Protein AF-0000000065863110 (afdb_homodimer)

Nearest PDB structures (foldseek):
  2y0o-assembly1_A-2  TM=1.002E+00  e=1.366E-31  Bacillus subtilis subsp. subtilis str. 168
  7nzq-assembly1_AAA  TM=9.891E-01  e=4.984E-24  Thermofilum sp. ex4484_79
  4bxf-assembly1_B  TM=6.355E-01  e=6.783E-05  Homo sapiens
  4bxf-assembly1_A  TM=5.860E-01  e=6.418E-05  Homo sapiens
  2xdv-assembly1_A  TM=5.150E-01  e=4.868E-05  Homo sapiens

pLDDT: mean 97.85, std 2.9, range [65.25, 98.94]

Sequence (334 aa):
MGITKEEVNSYYQKAGIVLTDEEVDQIQLMDYGLGKERKVGLQLFVYVNTDRYCSKELVLFPGQTCPEHRHPPVDGQEGKQETFRCRYGKVYLYVEGEKTPLPKVLPPQEDREHYTVWHEIELEPGGQYTIPPNTKHWFQAGEEGAVVTEMSSTSTDKHDIFTDPRIMGITKEEVNSYYQKAGIVLTDEEVDQIQLMDYGLGKERKVGLQLFVYVNTDRYCSKELVLFPGQTCPEHRHPPVDGQEGKQETFRCRYGKVYLYVEGEKTPLPKVLPPQEDREHYTVWHEIELEPGGQYTIPPNTKHWFQAGEEGAVVTEMSSTSTDKHDIFTDPRI

InterPro domains:
  IPR010864 D-lyxose isomerase [PF07385] (29-160)
  IPR011051 RmlC-like cupin domain superfamily [SSF51182] (49-160)
  IPR014710 RmlC-like jelly roll fold [G3DSA:2.60.120.10] (1-167)

Radius of gyration: 20.84 Å; Cα contacts (8 Å, |Δi|>4): 870; chains: 2; bounding box: 41×63×51 Å

Foldseek 3Di:
DDDALVNVVVVCVVLVHDDDPVQSVVKDWFQPPPPCRLQETKIKGWPDFDQWKTKMKIWHAANYKHAKWAFDDDPNRRGKKKKKAWRAAKKKKFWADDADPDAPDAHDPVCRVLDDTHHIDIHDHGDMDIDDHGIIMMMTGHRHITMMMMIMTGDDPVRIGGSPPVD/DDDALVNVVVVCVVLVHDDDPVQSVVKDWFQPPPPCRLQETKIKGWPDFDQWKTKMKIWHAANYKHAKWAFDDDPNRRGKKKKKAWRAAKKKKFWADDADPDAPDAHDPVCRVLDDTHHIDIHDHGDMDIDDHGIIMMMTGHRHITMMMMIMTGDDPVRIGGSPPVD

Secondary structure (DSSP, 8-state):
----HHHHHHHHHHTT----HHHHTT-EEE-TTSS-TTTB-EEEEEEEE-SS-EEEEEEE-TT-EEEEEE---BTTB----EEEEEEEEEEEEEESSSPPSS-S----GGGGGG----EEEEE-TT-EEEEPTT--EEEEEEEEEEEEEEEES---GGG-EESSTT-/----HHHHHHHHHHTT----HHHHTT-EEE-TTSS-TTTB-EEEEEEEE-SS-EEEEEEE-TT-EEEEEE---BTTB----EEEEEEEEEEEEEESSSPPSS-S----GGGGGG----EEEEE-TT-EEEEPTT--EEEEEEEEEEEEEEEES---GGG-EESSTT-

Organism: Bacillus subtilis (strain 168) (NCBI:txid224308)

Structure (mmCIF, N/CA/C/O backbone):
data_AF-0000000065863110-model_v1
#
loop_
_entity.id
_entity.type
_entity.pdbx_description
1 polymer 'Probable D-lyxose ketol-isomerase'
#
loop_
_atom_site.group_PDB
_atom_site.id
_atom_site.type_symbol
_atom_site.label_atom_id
_atom_site.label_alt_id
_atom_site.label_comp_id
_atom_site.label_asym_id
_atom_site.label_entity_id
_atom_site.label_seq_id
_atom_site.pdbx_PDB_ins_code
_atom_site.Cartn_x
_atom_site.Cartn_y
_atom_site.Cartn_z
_atom_site.occupancy
_atom_site.B_iso_or_equiv
_atom_site.auth_seq_id
_atom_site.auth_comp_id
_atom_site.auth_asym_id
_atom_site.auth_atom_id
_atom_site.pdbx_PDB_model_num
ATOM 1 N N . MET A 1 1 ? -7.52 12.07 28.047 1 65.25 1 MET A N 1
ATOM 2 C CA . MET A 1 1 ? -6.664 10.883 28.047 1 65.25 1 MET A CA 1
ATOM 3 C C . MET A 1 1 ? -5.848 10.797 26.766 1 65.25 1 MET A C 1
ATOM 5 O O . MET A 1 1 ? -6.305 11.227 25.703 1 65.25 1 MET A O 1
ATOM 9 N N . GLY A 1 2 ? -4.5 10.523 26.812 1 88.62 2 GLY A N 1
ATOM 10 C CA . GLY A 1 2 ? -3.59 10.523 25.688 1 88.62 2 GLY A CA 1
ATOM 11 C C . GLY A 1 2 ? -3.98 9.523 24.609 1 88.62 2 GLY A C 1
ATOM 12 O O . GLY A 1 2 ? -4.832 8.656 24.828 1 88.62 2 GLY A O 1
ATOM 13 N N . ILE A 1 3 ? -3.754 9.711 23.453 1 96.19 3 ILE A N 1
ATOM 14 C CA . ILE A 1 3 ? -3.979 8.805 22.328 1 96.19 3 ILE A CA 1
ATOM 15 C C . ILE A 1 3 ? -3.377 7.438 22.641 1 96.19 3 ILE A C 1
ATOM 17 O O . ILE A 1 3 ? -2.266 7.348 23.156 1 96.19 3 ILE A O 1
ATOM 21 N N . THR A 1 4 ? -4.18 6.375 22.391 1 97.75 4 THR A N 1
ATOM 22 C CA . THR A 1 4 ? -3.668 5.027 22.609 1 97.75 4 THR A CA 1
ATOM 23 C C . THR A 1 4 ? -3.535 4.277 21.281 1 97.75 4 THR A C 1
ATOM 25 O O . THR A 1 4 ? -4.207 4.613 20.297 1 97.75 4 THR A O 1
ATOM 28 N N . LYS A 1 5 ? -2.686 3.232 21.312 1 98.56 5 LYS A N 1
ATOM 29 C CA . LYS A 1 5 ? -2.51 2.406 20.125 1 98.56 5 LYS A CA 1
ATOM 30 C C . LYS A 1 5 ? -3.789 1.643 19.797 1 98.56 5 LYS A C 1
ATOM 32 O O . LYS A 1 5 ? -4.09 1.405 18.625 1 98.56 5 LYS A O 1
ATOM 37 N N . GLU A 1 6 ? -4.578 1.342 20.766 1 98 6 GLU A N 1
ATOM 38 C CA . GLU A 1 6 ? -5.859 0.676 20.562 1 98 6 GLU A CA 1
ATOM 39 C C . GLU A 1 6 ? -6.844 1.591 19.844 1 98 6 GLU A C 1
ATOM 41 O O . GLU A 1 6 ? -7.613 1.138 18.984 1 98 6 GLU A O 1
ATOM 46 N N . GLU A 1 7 ? -6.793 2.791 20.266 1 98.5 7 GLU A N 1
ATOM 47 C CA . GLU A 1 7 ? -7.633 3.771 19.594 1 98.5 7 GLU A CA 1
ATOM 48 C C . GLU A 1 7 ? -7.25 3.906 18.125 1 98.5 7 GLU A C 1
ATOM 50 O O . GLU A 1 7 ? -8.117 3.973 17.25 1 98.5 7 GLU A O 1
ATOM 55 N N . VAL A 1 8 ? -5.977 3.932 17.859 1 98.88 8 VAL A N 1
ATOM 56 C CA . VAL A 1 8 ? -5.477 4.012 16.484 1 98.88 8 VAL A CA 1
ATOM 57 C C . VAL A 1 8 ? -5.902 2.77 15.703 1 98.88 8 VAL A C 1
ATOM 59 O O . VAL A 1 8 ? -6.402 2.875 14.586 1 98.88 8 VAL A O 1
ATOM 62 N N . ASN A 1 9 ? -5.785 1.624 16.297 1 98.88 9 ASN A N 1
ATOM 63 C CA . ASN A 1 9 ? -6.141 0.375 15.633 1 98.88 9 ASN A CA 1
ATOM 64 C C . ASN A 1 9 ? -7.629 0.321 15.305 1 98.88 9 ASN A C 1
ATOM 66 O O . ASN A 1 9 ? -8.031 -0.292 14.312 1 98.88 9 ASN A O 1
ATOM 70 N N . SER A 1 10 ? -8.453 0.944 16.125 1 98.81 10 SER A N 1
ATOM 71 C CA . SER A 1 10 ? -9.883 0.966 15.828 1 98.81 10 SER A CA 1
ATOM 72 C C . SER A 1 10 ? -10.164 1.678 14.508 1 98.81 10 SER A C 1
ATOM 74 O O . SER A 1 10 ? -11.117 1.331 13.797 1 98.81 10 SER A O 1
ATOM 76 N N . TYR A 1 11 ? -9.383 2.658 14.141 1 98.88 11 TYR A N 1
ATOM 77 C CA . TYR A 1 11 ? -9.523 3.314 12.844 1 98.88 11 TYR A CA 1
ATOM 78 C C . TYR A 1 11 ? -9.07 2.4 11.711 1 98.88 11 TYR A C 1
ATOM 80 O O . TYR A 1 11 ? -9.68 2.375 10.641 1 98.88 11 TYR A O 1
ATOM 88 N N . TYR A 1 12 ? -7.93 1.676 11.953 1 98.88 12 TYR A N 1
ATOM 89 C CA . TYR A 1 12 ? -7.535 0.687 10.961 1 98.88 12 TYR A CA 1
ATOM 90 C C . TYR A 1 12 ? -8.664 -0.306 10.695 1 98.88 12 TYR A C 1
ATOM 92 O O . TYR A 1 12 ? -8.953 -0.637 9.547 1 98.88 12 TYR A O 1
ATOM 100 N N . GLN A 1 13 ? -9.352 -0.706 11.703 1 98.56 13 GLN A N 1
ATOM 101 C CA . GLN A 1 13 ? -10.453 -1.661 11.578 1 98.56 13 GLN A CA 1
ATOM 102 C C . GLN A 1 13 ? -11.625 -1.054 10.812 1 98.56 13 GLN A C 1
ATOM 104 O O . GLN A 1 13 ? -12.266 -1.733 10.008 1 98.56 13 GLN A O 1
ATOM 109 N N . LYS A 1 14 ? -11.875 0.21 11.031 1 98.31 14 LYS A N 1
ATOM 110 C CA . LYS A 1 14 ? -12.914 0.893 10.273 1 98.31 14 LYS A CA 1
ATOM 111 C C . LYS A 1 14 ? -12.617 0.861 8.773 1 98.31 14 LYS A C 1
ATOM 113 O O . LYS A 1 14 ? -13.539 0.815 7.957 1 98.31 14 LYS A O 1
ATOM 118 N N . ALA A 1 15 ? -11.367 0.854 8.477 1 98.38 15 ALA A N 1
ATOM 119 C CA . ALA A 1 15 ? -10.945 0.876 7.082 1 98.38 15 ALA A CA 1
ATOM 120 C C . ALA A 1 15 ? -10.758 -0.539 6.543 1 98.38 15 ALA A C 1
ATOM 122 O O . ALA A 1 15 ? -10.281 -0.725 5.418 1 98.38 15 ALA A O 1
ATOM 123 N N . GLY A 1 16 ? -11.031 -1.569 7.336 1 97.81 16 GLY A N 1
ATOM 124 C CA . GLY A 1 16 ? -10.875 -2.953 6.918 1 97.81 16 GLY A CA 1
ATOM 125 C C . GLY A 1 16 ? -9.438 -3.434 6.98 1 97.81 16 GLY A C 1
ATOM 126 O O . GLY A 1 16 ? -9.078 -4.422 6.34 1 97.81 16 GLY A O 1
ATOM 127 N N . ILE A 1 17 ? -8.617 -2.756 7.699 1 98.56 17 ILE A N 1
ATOM 128 C CA . ILE A 1 17 ? -7.203 -3.084 7.789 1 98.56 17 ILE A CA 1
ATOM 129 C C . ILE A 1 17 ? -6.941 -3.912 9.047 1 98.56 17 ILE A C 1
ATOM 131 O O . ILE A 1 17 ? -7.344 -3.527 10.141 1 98.56 17 ILE A O 1
ATOM 135 N N . VAL A 1 18 ? -6.254 -5.004 8.852 1 98.38 18 VAL A N 1
ATOM 136 C CA . VAL A 1 18 ? -5.953 -5.906 9.953 1 98.38 18 VAL A CA 1
ATOM 137 C C . VAL A 1 18 ? -4.48 -5.781 10.336 1 98.38 18 VAL A C 1
ATOM 139 O O . VAL A 1 18 ? -3.598 -5.914 9.484 1 98.38 18 VAL A O 1
ATOM 142 N N . LEU A 1 19 ? -4.266 -5.527 11.531 1 98.56 19 LEU A N 1
ATOM 143 C CA . LEU A 1 19 ? -2.939 -5.645 12.125 1 98.56 19 LEU A CA 1
ATOM 144 C C . LEU A 1 19 ? -2.891 -6.801 13.117 1 98.56 19 LEU A C 1
ATOM 146 O O . LEU A 1 19 ? -3.855 -7.035 13.852 1 98.56 19 LEU A O 1
ATOM 150 N N . THR A 1 20 ? -1.794 -7.484 13.125 1 97.25 20 THR A N 1
ATOM 151 C CA . THR A 1 20 ? -1.584 -8.445 14.203 1 97.25 20 THR A CA 1
ATOM 152 C C . THR A 1 20 ? -1.387 -7.738 15.539 1 97.25 20 THR A C 1
ATOM 154 O O . THR A 1 20 ? -1.137 -6.531 15.57 1 97.25 20 THR A O 1
ATOM 157 N N . ASP A 1 21 ? -1.442 -8.484 16.594 1 96.38 21 ASP A N 1
ATOM 158 C CA . ASP A 1 21 ? -1.229 -7.906 17.922 1 96.38 21 ASP A CA 1
ATOM 159 C C . ASP A 1 21 ? 0.164 -7.293 18.031 1 96.38 21 ASP A C 1
ATOM 161 O O . ASP A 1 21 ? 0.328 -6.207 18.594 1 96.38 21 ASP A O 1
ATOM 165 N N . GLU A 1 22 ? 1.135 -8.023 17.516 1 97.5 22 GLU A N 1
ATOM 166 C CA . GLU A 1 22 ? 2.502 -7.516 17.547 1 97.5 22 GLU A CA 1
ATOM 167 C C . GLU A 1 22 ? 2.621 -6.207 16.766 1 97.5 22 GLU A C 1
ATOM 169 O O . GLU A 1 22 ? 3.33 -5.289 17.188 1 97.5 22 GLU A O 1
ATOM 174 N N . GLU A 1 23 ? 1.919 -6.121 15.727 1 98.62 23 GLU A N 1
ATOM 175 C CA . GLU A 1 23 ? 1.96 -4.922 14.906 1 98.62 23 GLU A CA 1
ATOM 176 C C . GLU A 1 23 ? 1.275 -3.748 15.602 1 98.62 23 GLU A C 1
ATOM 178 O O . GLU A 1 23 ? 1.704 -2.602 15.461 1 98.62 23 GLU A O 1
ATOM 183 N N . VAL A 1 24 ? 0.195 -4.016 16.281 1 98.69 24 VAL A N 1
ATOM 184 C CA . VAL A 1 24 ? -0.479 -2.957 17.031 1 98.69 24 VAL A CA 1
ATOM 185 C C . VAL A 1 24 ? 0.5 -2.307 18 1 98.69 24 VAL A C 1
ATOM 187 O O . VAL A 1 24 ? 0.518 -1.082 18.141 1 98.69 24 VAL A O 1
ATOM 190 N N . ASP A 1 25 ? 1.397 -3.068 18.562 1 98.44 25 ASP A N 1
ATOM 191 C CA . ASP A 1 25 ? 2.381 -2.572 19.531 1 98.44 25 ASP A CA 1
ATOM 192 C C . ASP A 1 25 ? 3.426 -1.696 18.828 1 98.44 25 ASP A C 1
ATOM 194 O O . ASP A 1 25 ? 4.137 -0.934 19.5 1 98.44 25 ASP A O 1
ATOM 198 N N . GLN A 1 26 ? 3.541 -1.775 17.562 1 98.62 26 GLN A N 1
ATOM 199 C CA . GLN A 1 26 ? 4.578 -1.063 16.828 1 98.62 26 GLN A CA 1
ATOM 200 C C . GLN A 1 26 ? 4.043 0.251 16.266 1 98.62 26 GLN A C 1
ATOM 202 O O . GLN A 1 26 ? 4.789 1.015 15.641 1 98.62 26 GLN A O 1
ATOM 207 N N . ILE A 1 27 ? 2.723 0.519 16.5 1 98.88 27 ILE A N 1
ATOM 208 C CA . ILE A 1 27 ? 2.145 1.776 16.047 1 98.88 27 ILE A CA 1
ATOM 209 C C . ILE A 1 27 ? 2.908 2.949 16.656 1 98.88 27 ILE A C 1
ATOM 211 O O . ILE A 1 27 ? 3.232 2.938 17.844 1 98.88 27 ILE A O 1
ATOM 215 N N . GLN A 1 28 ? 3.232 3.891 15.805 1 98.62 28 GLN A N 1
ATOM 216 C CA . GLN A 1 28 ? 3.926 5.098 16.25 1 98.62 28 GLN A CA 1
ATOM 217 C C . GLN A 1 28 ? 2.943 6.242 16.469 1 98.62 28 GLN A C 1
ATOM 219 O O . GLN A 1 28 ? 2.055 6.48 15.656 1 98.62 28 GLN A O 1
ATOM 224 N N . LEU A 1 29 ? 3.076 6.895 17.547 1 98.44 29 LEU A N 1
ATOM 225 C CA . LEU A 1 29 ? 2.287 8.062 17.922 1 98.44 29 LEU A CA 1
ATOM 226 C C . LEU A 1 29 ? 3.139 9.328 17.875 1 98.44 29 LEU A C 1
ATOM 228 O O . LEU A 1 29 ? 4.078 9.477 18.672 1 98.44 29 LEU A O 1
ATOM 232 N N . MET A 1 30 ? 2.816 10.219 16.953 1 97.44 30 MET A N 1
ATOM 233 C CA . MET A 1 30 ? 3.643 11.414 16.781 1 97.44 30 MET A CA 1
ATOM 234 C C . MET A 1 30 ? 2.891 12.664 17.219 1 97.44 30 MET A C 1
ATOM 236 O O . MET A 1 30 ? 1.836 12.984 16.672 1 97.44 30 MET A O 1
ATOM 240 N N . ASP A 1 31 ? 3.475 13.422 18.125 1 96.75 31 ASP A N 1
ATOM 241 C CA . ASP A 1 31 ? 2.865 14.672 18.578 1 96.75 31 ASP A CA 1
ATOM 242 C C . ASP A 1 31 ? 3.738 15.867 18.219 1 96.75 31 ASP A C 1
ATOM 244 O O . ASP A 1 31 ? 3.428 17 18.594 1 96.75 31 ASP A O 1
ATOM 248 N N . TYR A 1 32 ? 4.91 15.586 17.688 1 97.31 32 TYR A N 1
ATOM 249 C CA . TYR A 1 32 ? 5.84 16.562 17.141 1 97.31 32 TYR A CA 1
ATOM 250 C C . TYR A 1 32 ? 6.324 17.516 18.234 1 97.31 32 TYR A C 1
ATOM 252 O O . TYR A 1 32 ? 6.727 18.641 17.938 1 97.31 32 TYR A O 1
ATOM 260 N N . GLY A 1 33 ? 6.113 17.219 19.453 1 96.81 33 GLY A N 1
ATOM 261 C CA . GLY A 1 33 ? 6.625 17.984 20.594 1 96.81 33 GLY A CA 1
ATOM 262 C C . GLY A 1 33 ? 5.832 19.25 20.859 1 96.81 33 GLY A C 1
ATOM 263 O O . GLY A 1 33 ? 6.336 20.172 21.5 1 96.81 33 GLY A O 1
ATOM 264 N N . LEU A 1 34 ? 4.664 19.297 20.328 1 96.69 34 LEU A N 1
ATOM 265 C CA . LEU A 1 34 ? 3.918 20.547 20.406 1 96.69 34 LEU A CA 1
ATOM 266 C C . LEU A 1 34 ? 2.908 20.516 21.547 1 96.69 34 LEU A C 1
ATOM 268 O O . LEU A 1 34 ? 2.262 21.516 21.828 1 96.69 34 LEU A O 1
ATOM 272 N N . GLY A 1 35 ? 2.734 19.344 22.203 1 95 35 GLY A N 1
ATOM 273 C CA . GLY A 1 35 ? 1.934 19.234 23.406 1 95 35 GLY A CA 1
ATOM 274 C C . GLY A 1 35 ? 0.441 19.281 23.141 1 95 35 GLY A C 1
ATOM 275 O O . GLY A 1 35 ? -0.346 19.594 24.031 1 95 35 GLY A O 1
ATOM 276 N N . LYS A 1 36 ? 0.044 19.078 21.953 1 96.56 36 LYS A N 1
ATOM 277 C CA . LYS A 1 36 ? -1.361 19.062 21.547 1 96.56 36 LYS A CA 1
ATOM 278 C C . LYS A 1 36 ? -1.63 17.969 20.516 1 96.56 36 LYS A C 1
ATOM 280 O O . LYS A 1 36 ? -2.08 18.25 19.406 1 96.56 36 LYS A O 1
ATOM 285 N N . GLU A 1 37 ? -1.489 16.734 20.922 1 96.56 37 GLU A N 1
ATOM 286 C CA . GLU A 1 37 ? -1.411 15.57 20.047 1 96.56 37 GLU A CA 1
ATOM 287 C C . GLU A 1 37 ? -2.732 15.344 19.312 1 96.56 37 GLU A C 1
ATOM 289 O O . GLU A 1 37 ? -2.75 14.805 18.203 1 96.56 37 GLU A O 1
ATOM 294 N N . ARG A 1 38 ? -3.844 15.734 19.828 1 96.75 38 ARG A N 1
ATOM 295 C CA . ARG A 1 38 ? -5.121 15.5 19.156 1 96.75 38 ARG A CA 1
ATOM 296 C C . ARG A 1 38 ? -5.406 16.594 18.14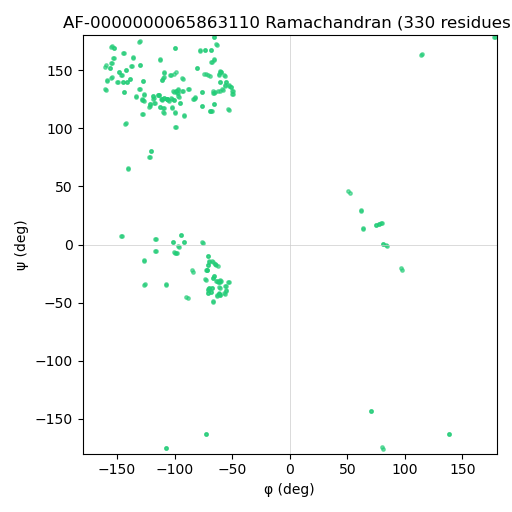1 1 96.75 38 ARG A C 1
ATOM 298 O O . ARG A 1 38 ? -6.219 16.391 17.219 1 96.75 38 ARG A O 1
ATOM 305 N N . LYS A 1 39 ? -4.789 17.734 18.297 1 97.75 39 LYS A N 1
ATOM 306 C CA . LYS A 1 39 ? -4.93 18.828 17.328 1 97.75 39 LYS A CA 1
ATOM 307 C C . LYS A 1 39 ? -3.869 18.734 16.25 1 97.75 39 LYS A C 1
ATOM 309 O O . LYS A 1 39 ? -4.16 18.969 15.07 1 97.75 39 LYS A O 1
ATOM 314 N N . VAL A 1 40 ? -2.646 18.484 16.688 1 98.56 40 VAL A N 1
ATOM 315 C CA . VAL A 1 40 ? -1.508 18.359 15.789 1 98.56 40 VAL A CA 1
ATOM 316 C C . VAL A 1 40 ? -0.762 17.047 16.094 1 98.56 40 VAL A C 1
ATOM 318 O O . VAL A 1 40 ? -0.216 16.891 17.188 1 98.56 40 VAL A O 1
ATOM 321 N N . GLY A 1 41 ? -0.827 16.156 15.156 1 98.38 41 GLY A N 1
ATOM 322 C CA . GLY A 1 41 ? -0.229 14.844 15.344 1 98.38 41 GLY A CA 1
ATOM 323 C C . GLY A 1 41 ? -0.454 13.922 14.164 1 98.38 41 GLY A C 1
ATOM 324 O O . GLY A 1 41 ? -1.082 14.305 13.18 1 98.38 41 GLY A O 1
ATOM 325 N N . LEU A 1 42 ? 0.083 12.781 14.297 1 98.81 42 LEU A N 1
ATOM 326 C CA . LEU A 1 42 ? -0.056 11.719 13.312 1 98.81 42 LEU A CA 1
ATOM 327 C C . LEU A 1 42 ? 0.254 10.359 13.93 1 98.81 42 LEU A C 1
ATOM 329 O O . LEU A 1 42 ? 1.227 10.219 14.672 1 98.81 42 LEU A O 1
ATOM 333 N N . GLN A 1 43 ? -0.583 9.422 13.68 1 98.94 43 GLN A N 1
ATOM 334 C CA . GLN A 1 43 ? -0.306 8.039 14.055 1 98.94 43 GLN A CA 1
ATOM 335 C C . GLN A 1 43 ? -0.032 7.18 12.82 1 98.94 43 GLN A C 1
ATOM 337 O O . GLN A 1 43 ? -0.647 7.375 11.766 1 98.94 43 GLN A O 1
ATOM 342 N N . LEU A 1 44 ? 0.887 6.238 12.961 1 98.81 44 LEU A N 1
ATOM 343 C CA . LEU A 1 44 ? 1.143 5.465 11.75 1 98.81 44 LEU A CA 1
ATOM 344 C C . LEU A 1 44 ? 1.723 4.098 12.094 1 98.81 44 LEU A C 1
ATOM 346 O O . LEU A 1 44 ? 2.324 3.92 13.156 1 98.81 44 LEU A O 1
ATOM 350 N N . PHE A 1 45 ? 1.504 3.166 11.312 1 98.94 45 PHE A N 1
ATOM 351 C CA . PHE A 1 45 ? 2.168 1.87 11.258 1 98.94 45 PHE A CA 1
ATOM 352 C C . PHE A 1 45 ? 2.977 1.735 9.969 1 98.94 45 PHE A C 1
ATOM 354 O O . PHE A 1 45 ? 2.473 2.016 8.883 1 98.94 45 PHE A O 1
ATOM 361 N N . VAL A 1 46 ? 4.234 1.359 10.125 1 98.88 46 VAL A N 1
ATOM 362 C CA . VAL A 1 46 ? 5.086 1.14 8.961 1 98.88 46 VAL A CA 1
ATOM 363 C C . VAL A 1 46 ? 5.02 -0.327 8.539 1 98.88 46 VAL A C 1
ATOM 365 O O . VAL A 1 46 ? 5.535 -1.204 9.242 1 98.88 46 VAL A O 1
ATOM 368 N N . TYR A 1 47 ? 4.402 -0.561 7.387 1 98.88 47 TYR A N 1
ATOM 369 C CA . TYR A 1 47 ? 4.359 -1.926 6.875 1 98.88 47 TYR A CA 1
ATOM 370 C C . TYR A 1 47 ? 5.754 -2.412 6.496 1 98.88 47 TYR A C 1
ATOM 372 O O . TYR A 1 47 ? 6.145 -3.529 6.844 1 98.88 47 TYR A O 1
ATOM 380 N N . VAL A 1 48 ? 6.418 -1.616 5.762 1 98.88 48 VAL A N 1
ATOM 381 C CA . VAL A 1 48 ? 7.73 -1.958 5.223 1 98.88 48 VAL A CA 1
ATOM 382 C C . VAL A 1 48 ? 8.484 -0.683 4.859 1 98.88 48 VAL A C 1
ATOM 384 O O . VAL A 1 48 ? 7.887 0.293 4.402 1 98.88 48 VAL A O 1
ATOM 387 N N . ASN A 1 49 ? 9.711 -0.675 5.102 1 98.81 49 ASN A N 1
ATOM 388 C CA . ASN A 1 49 ? 10.641 0.368 4.684 1 98.81 49 ASN A CA 1
ATOM 389 C C . ASN A 1 49 ? 12 -0.213 4.293 1 98.81 49 ASN A C 1
ATOM 391 O O . ASN A 1 49 ? 12.781 -0.606 5.16 1 98.81 49 ASN A O 1
ATOM 395 N N . THR A 1 50 ? 12.227 -0.277 3.02 1 98.06 50 THR A N 1
ATOM 396 C CA . THR A 1 50 ? 13.5 -0.764 2.496 1 98.06 50 THR A CA 1
ATOM 397 C C . THR A 1 50 ? 14.328 0.387 1.932 1 98.06 50 THR A C 1
ATOM 399 O O . THR A 1 50 ? 13.93 1.55 2.027 1 98.06 50 THR A O 1
ATOM 402 N N . ASP A 1 51 ? 15.453 0.035 1.343 1 95.88 51 ASP A N 1
ATOM 403 C CA . ASP A 1 51 ? 16.25 1.05 0.671 1 95.88 51 ASP A CA 1
ATOM 404 C C . ASP A 1 51 ? 15.641 1.438 -0.671 1 95.88 51 ASP A C 1
ATOM 406 O O . ASP A 1 51 ? 16.156 2.328 -1.358 1 95.88 51 ASP A O 1
ATOM 410 N N . ARG A 1 52 ? 14.477 0.861 -1.018 1 96.88 52 ARG A N 1
ATOM 411 C CA . ARG A 1 52 ? 13.922 1.125 -2.344 1 96.88 52 ARG A CA 1
ATOM 412 C C . ARG A 1 52 ? 12.492 1.628 -2.25 1 96.88 52 ARG A C 1
ATOM 414 O O . ARG A 1 52 ? 12.039 2.398 -3.1 1 96.88 52 ARG A O 1
ATOM 421 N N . TYR A 1 53 ? 11.758 1.143 -1.294 1 98.69 53 TYR A N 1
ATOM 422 C CA . TYR A 1 53 ? 10.352 1.529 -1.188 1 98.69 53 TYR A CA 1
ATOM 423 C C . TYR A 1 53 ? 9.867 1.434 0.253 1 98.69 53 TYR A C 1
ATOM 425 O O . TYR A 1 53 ? 10.5 0.775 1.084 1 98.69 53 TYR A O 1
ATOM 433 N N . CYS A 1 54 ? 8.812 2.104 0.519 1 98.88 54 CYS A N 1
ATOM 434 C CA . CYS A 1 54 ? 8.188 2.172 1.834 1 98.88 54 CYS A CA 1
ATOM 435 C C . CYS A 1 54 ? 6.664 2.188 1.714 1 98.88 54 CYS A C 1
ATOM 437 O O . CYS A 1 54 ? 6.125 2.613 0.692 1 98.88 54 CYS A O 1
ATOM 439 N N . SER A 1 55 ? 5.965 1.671 2.697 1 98.94 55 SER A N 1
ATOM 440 C CA . SER A 1 55 ? 4.516 1.771 2.82 1 98.94 55 SER A CA 1
ATOM 441 C C . SER A 1 55 ? 4.094 1.913 4.281 1 98.94 55 SER A C 1
ATOM 443 O O . SER A 1 55 ? 4.609 1.212 5.152 1 98.94 55 SER A O 1
ATOM 445 N N . LYS A 1 56 ? 3.273 2.85 4.508 1 98.94 56 LYS A N 1
ATOM 446 C CA . LYS A 1 56 ? 2.746 3.139 5.84 1 98.94 56 LYS A CA 1
ATOM 447 C C . LYS A 1 56 ? 1.225 3.246 5.82 1 98.94 56 LYS A C 1
ATOM 449 O O . LYS A 1 56 ? 0.634 3.564 4.785 1 98.94 56 LYS A O 1
ATOM 454 N N . GLU A 1 57 ? 0.678 2.986 6.922 1 98.88 57 GLU A N 1
ATOM 455 C CA . GLU A 1 57 ? -0.732 3.268 7.172 1 98.88 57 GLU A CA 1
ATOM 456 C C . GLU A 1 57 ? -0.899 4.375 8.211 1 98.88 57 GLU A C 1
ATOM 458 O O . GLU A 1 57 ? -0.532 4.203 9.375 1 98.88 57 GLU A O 1
ATOM 463 N N . LEU A 1 58 ? -1.512 5.48 7.789 1 98.94 58 LEU A N 1
ATOM 464 C CA . LEU A 1 58 ? -1.63 6.664 8.633 1 98.94 58 LEU A CA 1
ATOM 465 C C . LEU A 1 58 ? -3.037 6.789 9.211 1 98.94 58 LEU A C 1
ATOM 467 O O . LEU A 1 58 ? -4.016 6.457 8.539 1 98.94 58 LEU A O 1
ATOM 471 N N . VAL A 1 59 ? -3.086 7.281 10.391 1 98.94 59 VAL A N 1
ATOM 472 C CA . VAL A 1 59 ? -4.363 7.645 10.992 1 98.94 59 VAL A CA 1
ATOM 473 C C . VAL A 1 59 ? -4.316 9.094 11.477 1 98.94 59 VAL A C 1
ATOM 475 O O . VAL A 1 59 ? -3.355 9.5 12.133 1 98.94 59 VAL A O 1
ATOM 478 N N . LEU A 1 60 ? -5.258 9.82 11.094 1 98.88 60 LEU A N 1
ATOM 479 C CA . LEU A 1 60 ? -5.551 11.125 11.672 1 98.88 60 LEU A CA 1
ATOM 480 C C . LEU A 1 60 ? -6.895 11.117 12.383 1 98.88 60 LEU A C 1
ATOM 482 O O . LEU A 1 60 ? -7.906 10.711 11.812 1 98.88 60 LEU A O 1
ATOM 486 N N . PHE A 1 61 ? -6.914 11.562 13.609 1 98.75 61 PHE A N 1
ATOM 487 C CA . PHE A 1 61 ? -8.172 11.703 14.336 1 98.75 61 PHE A CA 1
ATOM 488 C C . PHE A 1 61 ? -8.969 12.891 13.812 1 98.75 61 PHE A C 1
ATOM 490 O O . PHE A 1 61 ? -8.461 13.688 13.023 1 98.75 61 PHE A O 1
ATOM 497 N N . PRO A 1 62 ? -10.258 12.992 14.203 1 98.69 62 PRO A N 1
ATOM 498 C CA . PRO A 1 62 ? -11.109 14.062 13.688 1 98.69 62 PRO A CA 1
ATOM 499 C C . PRO A 1 62 ? -10.492 15.445 13.883 1 98.69 62 PRO A C 1
ATOM 501 O O . PRO A 1 62 ? -10.211 15.852 15.016 1 98.69 62 PRO A O 1
ATOM 504 N N . GLY A 1 63 ? -10.203 16.109 12.781 1 98.5 63 GLY A N 1
ATOM 505 C CA . GLY A 1 63 ? -9.703 17.469 12.812 1 98.5 63 GLY A CA 1
ATOM 506 C C . GLY A 1 63 ? -8.211 17.547 13.102 1 98.5 63 GLY A C 1
ATOM 507 O O . GLY A 1 63 ? -7.652 18.641 13.188 1 98.5 63 GLY A O 1
ATOM 508 N N . GLN A 1 64 ? -7.57 16.438 13.281 1 98.75 64 GLN A N 1
ATOM 509 C CA . GLN A 1 64 ? -6.137 16.422 13.562 1 98.75 64 GLN A CA 1
ATOM 510 C C . GLN A 1 64 ? -5.332 16.844 12.344 1 98.75 64 GLN A C 1
ATOM 512 O O . GLN A 1 64 ? -5.68 16.484 11.211 1 98.75 64 GLN A O 1
ATOM 517 N N . THR A 1 65 ? -4.23 17.547 12.555 1 98.88 65 THR A N 1
ATOM 518 C CA . THR A 1 65 ? -3.4 18.078 11.484 1 98.88 65 THR A CA 1
ATOM 519 C C . THR A 1 65 ? -1.988 17.5 11.555 1 98.88 65 THR A C 1
ATOM 521 O O . THR A 1 65 ? -1.372 17.484 12.617 1 98.88 65 THR A O 1
ATOM 524 N N . CYS A 1 66 ? -1.53 16.969 10.492 1 98.88 66 CYS A N 1
ATOM 525 C CA . CYS A 1 66 ? -0.099 16.734 10.336 1 98.88 66 CYS A CA 1
ATOM 526 C C . CYS A 1 66 ? 0.608 18 9.844 1 98.88 66 CYS A C 1
ATOM 528 O O . CYS A 1 66 ? 0.277 18.516 8.781 1 98.88 66 CYS A O 1
ATOM 530 N N . PRO A 1 67 ? 1.595 18.422 10.555 1 98.88 67 PRO A N 1
ATOM 531 C CA . PRO A 1 67 ? 2.188 19.734 10.242 1 98.88 67 PRO A CA 1
ATOM 532 C C . PRO A 1 67 ? 2.928 19.734 8.906 1 98.88 67 PRO A C 1
ATOM 534 O O . PRO A 1 67 ? 3.373 18.688 8.445 1 98.88 67 PRO A O 1
ATOM 537 N N . GLU A 1 68 ? 3.039 20.969 8.359 1 98.94 68 GLU A N 1
ATOM 538 C CA . GLU A 1 68 ? 3.697 21.172 7.07 1 98.94 68 GLU A CA 1
ATOM 539 C C . GLU A 1 68 ? 5.156 20.719 7.121 1 98.94 68 GLU A C 1
ATOM 541 O O . GLU A 1 68 ? 5.887 21.078 8.047 1 98.94 68 GLU A O 1
ATOM 546 N N . HIS A 1 69 ? 5.543 19.984 6.172 1 98.88 69 HIS A N 1
ATOM 547 C CA . HIS A 1 69 ? 6.922 19.516 6.043 1 98.88 69 HIS A CA 1
ATOM 548 C C . HIS A 1 69 ? 7.266 19.203 4.59 1 98.88 69 HIS A C 1
ATOM 550 O O . HIS A 1 69 ? 6.398 19.266 3.717 1 98.88 69 HIS A O 1
ATOM 556 N N . ARG A 1 70 ? 8.477 18.969 4.305 1 98.81 70 ARG A N 1
ATOM 557 C CA . ARG A 1 70 ? 8.969 18.484 3.02 1 98.81 70 ARG A CA 1
ATOM 558 C C . ARG A 1 70 ? 10.039 17.406 3.215 1 98.81 70 ARG A C 1
ATOM 560 O O . ARG A 1 70 ? 10.641 17.312 4.285 1 98.81 70 ARG A O 1
ATOM 567 N N . HIS A 1 71 ? 10.156 16.547 2.246 1 98.75 71 HIS A N 1
ATOM 568 C CA . HIS A 1 71 ? 11.195 15.516 2.217 1 98.75 71 HIS A CA 1
ATOM 569 C C . HIS A 1 71 ? 12.359 15.938 1.328 1 98.75 71 HIS A C 1
ATOM 571 O O . HIS A 1 71 ? 12.289 15.805 0.104 1 98.75 71 HIS A O 1
ATOM 577 N N . PRO A 1 72 ? 13.43 16.391 1.925 1 98.44 72 PRO A N 1
ATOM 578 C CA . PRO A 1 72 ? 14.547 16.922 1.136 1 98.44 72 PRO A CA 1
ATOM 579 C C . PRO A 1 72 ? 15.406 15.812 0.532 1 98.44 72 PRO A C 1
ATOM 581 O O . PRO A 1 72 ? 15.242 14.633 0.87 1 98.44 72 PRO A O 1
ATOM 584 N N . PRO A 1 73 ? 16.297 16.234 -0.448 1 97.81 73 PRO A N 1
ATOM 585 C CA . PRO A 1 73 ? 17.281 15.234 -0.899 1 97.81 73 PRO A CA 1
ATOM 586 C C . PRO A 1 73 ? 18.109 14.664 0.245 1 97.81 73 PRO A C 1
ATOM 588 O O . PRO A 1 73 ? 18.484 15.398 1.17 1 97.81 73 PRO A O 1
ATOM 591 N N . VAL A 1 74 ? 18.297 13.398 0.202 1 95.44 74 VAL A N 1
ATOM 592 C CA . VAL A 1 74 ? 19.094 12.703 1.209 1 95.44 74 VAL A CA 1
ATOM 593 C C . VAL A 1 74 ? 20.062 11.742 0.527 1 95.44 74 VAL A C 1
ATOM 595 O O . VAL A 1 74 ? 19.656 10.938 -0.314 1 95.44 74 VAL A O 1
ATOM 598 N N . ASP A 1 75 ? 21.328 11.82 0.843 1 91.75 75 ASP A N 1
ATOM 599 C CA . ASP A 1 75 ? 22.359 10.875 0.392 1 91.75 75 ASP A CA 1
ATOM 600 C C . ASP A 1 75 ? 22.297 10.688 -1.122 1 91.75 75 ASP A C 1
ATOM 602 O O . ASP A 1 75 ? 22.25 9.562 -1.614 1 91.75 75 ASP A O 1
ATOM 606 N N . GLY A 1 76 ? 22.188 11.797 -1.843 1 91.44 76 GLY A N 1
ATOM 607 C CA . GLY A 1 76 ? 22.234 11.766 -3.295 1 91.44 76 GLY A CA 1
ATOM 608 C C . GLY A 1 76 ? 20.906 11.43 -3.936 1 91.44 76 GLY A C 1
ATOM 609 O O . GLY A 1 76 ? 20.797 11.367 -5.164 1 91.44 76 GLY A O 1
ATOM 610 N N . GLN A 1 77 ? 19.922 11.211 -3.209 1 91.75 77 GLN A N 1
ATOM 611 C CA . GLN A 1 77 ? 18.578 10.969 -3.736 1 91.75 77 GLN A CA 1
ATOM 612 C C . GLN A 1 77 ? 17.719 12.227 -3.643 1 91.75 77 GLN A C 1
ATOM 614 O O . GLN A 1 77 ? 17.906 13.047 -2.748 1 91.75 77 GLN A O 1
ATOM 619 N N . GLU A 1 78 ? 16.781 12.562 -4.523 1 94.25 78 GLU A N 1
ATOM 620 C CA . GLU A 1 78 ? 15.969 13.766 -4.66 1 94.25 78 GLU A CA 1
ATOM 621 C C . GLU A 1 78 ? 15.078 13.977 -3.438 1 94.25 78 GLU A C 1
ATOM 623 O O . GLU A 1 78 ? 14.656 15.102 -3.164 1 94.25 78 GLU A O 1
ATOM 628 N N . GLY A 1 79 ? 14.789 13.102 -2.621 1 97.25 79 GLY A N 1
ATOM 629 C CA . GLY A 1 79 ? 13.844 13.086 -1.511 1 97.25 79 GLY A CA 1
ATOM 630 C C . GLY A 1 79 ? 12.711 12.102 -1.704 1 97.25 79 GLY A C 1
ATOM 631 O O . GLY A 1 79 ? 12.406 11.703 -2.832 1 97.25 79 GLY A O 1
ATOM 632 N N . LYS A 1 80 ? 12.109 11.875 -0.654 1 98.44 80 LYS A N 1
ATOM 633 C CA . LYS A 1 80 ? 11.016 10.898 -0.716 1 98.44 80 LYS A CA 1
ATOM 634 C C . LYS A 1 80 ? 9.875 11.414 -1.586 1 98.44 80 LYS A C 1
ATOM 636 O O . LYS A 1 80 ? 9.414 12.547 -1.409 1 98.44 80 LYS A O 1
ATOM 641 N N . GLN A 1 81 ? 9.531 10.695 -2.633 1 98.62 81 GLN A N 1
ATOM 642 C CA . GLN A 1 81 ? 8.258 10.82 -3.33 1 98.62 81 GLN A CA 1
ATOM 643 C C . GLN A 1 81 ? 7.191 9.93 -2.697 1 98.62 81 GLN A C 1
ATOM 645 O O . GLN A 1 81 ? 7.465 8.781 -2.344 1 98.62 81 GLN A O 1
ATOM 650 N N . GLU A 1 82 ? 6.008 10.469 -2.482 1 98.81 82 GLU A N 1
ATOM 651 C CA . GLU A 1 82 ? 5.016 9.648 -1.788 1 98.81 82 GLU A CA 1
ATOM 652 C C . GLU A 1 82 ? 3.631 9.812 -2.408 1 98.81 82 GLU A C 1
ATOM 654 O O . GLU A 1 82 ? 3.285 10.898 -2.885 1 98.81 82 GLU A O 1
ATOM 659 N N . THR A 1 83 ? 2.883 8.789 -2.484 1 98.94 83 THR A N 1
ATOM 660 C CA . THR A 1 83 ? 1.496 8.742 -2.932 1 98.94 83 THR A CA 1
ATOM 661 C C . THR A 1 83 ? 0.56 8.461 -1.76 1 98.94 83 THR A C 1
ATOM 663 O O . THR A 1 83 ? 0.775 7.508 -1.002 1 98.94 83 THR A O 1
ATOM 666 N N . PHE A 1 84 ? -0.443 9.328 -1.582 1 98.94 84 PHE A N 1
ATOM 667 C CA . PHE A 1 84 ? -1.472 9.172 -0.56 1 98.94 84 PHE A CA 1
ATOM 668 C C . PHE A 1 84 ? -2.74 8.578 -1.157 1 98.94 84 PHE A C 1
ATOM 670 O O . PHE A 1 84 ? -3.223 9.039 -2.193 1 98.94 84 PHE A O 1
ATOM 677 N N . ARG A 1 85 ? -3.248 7.625 -0.549 1 98.94 85 ARG A N 1
ATOM 678 C CA . ARG A 1 85 ? -4.578 7.125 -0.892 1 98.94 85 ARG A CA 1
ATOM 679 C C . ARG A 1 85 ? -5.477 7.078 0.337 1 98.94 85 ARG A C 1
ATOM 681 O O . ARG A 1 85 ? -5.145 6.426 1.33 1 98.94 85 ARG A O 1
ATOM 688 N N . CYS A 1 86 ? -6.59 7.73 0.269 1 98.88 86 CYS A N 1
ATOM 689 C CA . CYS A 1 86 ? -7.531 7.727 1.385 1 98.88 86 CYS A CA 1
ATOM 690 C C . CYS A 1 86 ? -8.297 6.41 1.446 1 98.88 86 CYS A C 1
ATOM 692 O O . CYS A 1 86 ? -8.844 5.961 0.44 1 98.88 86 CYS A O 1
ATOM 694 N N . ARG A 1 87 ? -8.352 5.824 2.586 1 98.81 87 ARG A N 1
ATOM 695 C CA . ARG A 1 87 ? -9.039 4.547 2.783 1 98.81 87 ARG A CA 1
ATOM 696 C C . ARG A 1 87 ? -10.336 4.738 3.553 1 98.81 87 ARG A C 1
ATOM 698 O O . ARG A 1 87 ? -11.289 3.967 3.379 1 98.81 87 ARG A O 1
ATOM 705 N N . TYR A 1 88 ? -10.375 5.633 4.441 1 98.81 88 TYR A N 1
ATOM 706 C CA . TYR A 1 88 ? -11.516 5.898 5.301 1 98.81 88 TYR A CA 1
ATOM 707 C C . TYR A 1 88 ? -11.594 7.375 5.668 1 98.81 88 TYR A C 1
ATOM 709 O O . TYR A 1 88 ? -10.562 8.039 5.828 1 98.81 88 TYR A O 1
ATOM 717 N N . GLY A 1 89 ? -12.773 7.883 5.852 1 98.81 89 GLY A N 1
ATOM 718 C CA . GLY A 1 89 ? -12.969 9.281 6.199 1 98.81 89 GLY A CA 1
ATOM 719 C C . GLY A 1 89 ? -12.656 10.227 5.055 1 98.81 89 GLY A C 1
ATOM 720 O O . GLY A 1 89 ? -13.094 10.008 3.926 1 98.81 89 GLY A O 1
ATOM 721 N N . LYS A 1 90 ? -12.086 11.336 5.465 1 98.81 90 LYS A N 1
ATOM 722 C CA . LYS A 1 90 ? -11.695 12.367 4.508 1 98.81 90 LYS A CA 1
ATOM 723 C C . LYS A 1 90 ? -10.406 13.062 4.941 1 98.81 90 LYS A C 1
ATOM 725 O O . LYS A 1 90 ? -10.203 13.312 6.133 1 98.81 90 LYS A O 1
ATOM 730 N N . VAL A 1 91 ? -9.617 13.305 3.977 1 98.94 91 VAL A N 1
ATOM 731 C CA . VAL A 1 91 ? -8.391 14.047 4.277 1 98.94 91 VAL A CA 1
ATOM 732 C C . VAL A 1 91 ? -8.234 15.211 3.305 1 98.94 91 VAL A C 1
ATOM 734 O O . VAL A 1 91 ? -8.523 15.07 2.113 1 98.94 91 VAL A O 1
ATOM 737 N N . TYR A 1 92 ? -7.918 16.328 3.854 1 98.94 92 TYR A N 1
ATOM 738 C CA . TYR A 1 92 ? -7.566 17.5 3.08 1 98.94 92 TYR A CA 1
ATOM 739 C C . TYR A 1 92 ? -6.051 17.688 3.01 1 98.94 92 TYR A C 1
ATOM 741 O O . TYR A 1 92 ? -5.402 17.938 4.027 1 98.94 92 TYR A O 1
ATOM 749 N N . LEU A 1 93 ? -5.535 17.531 1.835 1 98.94 93 LEU A N 1
ATOM 750 C CA . LEU A 1 93 ? -4.109 17.672 1.57 1 98.94 93 LEU A CA 1
ATOM 751 C C . LEU A 1 93 ? -3.803 19.031 0.956 1 98.94 93 LEU A C 1
ATOM 753 O O . LEU A 1 93 ? -4.504 19.484 0.045 1 98.94 93 LEU A O 1
ATOM 757 N N . TYR A 1 94 ? -2.846 19.688 1.485 1 98.94 94 TYR A N 1
ATOM 758 C CA . TYR A 1 94 ? -2.389 20.953 0.953 1 98.94 94 TYR A CA 1
ATOM 759 C C . TYR A 1 94 ? -0.935 20.875 0.502 1 98.94 94 TYR A C 1
ATOM 761 O O . TYR A 1 94 ? -0.061 20.469 1.275 1 98.94 94 TYR A O 1
ATOM 769 N N . VAL A 1 95 ? -0.739 21.25 -0.745 1 98.88 95 VAL A N 1
ATOM 770 C CA . VAL A 1 95 ? 0.593 21.141 -1.331 1 98.88 95 VAL A CA 1
ATOM 771 C C . VAL A 1 95 ? 0.96 22.469 -2 1 98.88 95 VAL A C 1
ATOM 773 O O . VAL A 1 95 ? 0.159 23.406 -2.018 1 98.88 95 VAL A O 1
ATOM 776 N N . GLU A 1 96 ? 2.193 22.562 -2.482 1 98.69 96 GLU A N 1
ATOM 777 C CA . GLU A 1 96 ? 2.621 23.703 -3.303 1 98.69 96 GLU A CA 1
ATOM 778 C C . GLU A 1 96 ? 1.798 23.797 -4.586 1 98.69 96 GLU A C 1
ATOM 780 O O . GLU A 1 96 ? 1.41 22.766 -5.156 1 98.69 96 GLU A O 1
ATOM 785 N N . GLY A 1 97 ? 1.561 25.031 -5.043 1 98.38 97 GLY A N 1
ATOM 786 C CA . GLY A 1 97 ? 0.749 25.297 -6.219 1 98.38 97 GLY A CA 1
ATOM 787 C C . GLY A 1 97 ? -0.181 26.484 -6.051 1 98.38 97 GLY A C 1
ATOM 788 O O . GLY A 1 97 ? 0.026 27.312 -5.168 1 98.38 97 GLY A O 1
ATOM 789 N N . GLU A 1 98 ? -1.153 26.547 -6.914 1 98.19 98 GLU A N 1
ATOM 790 C CA . GLU A 1 98 ? -2.111 27.641 -6.855 1 98.19 98 GLU A CA 1
ATOM 791 C C . GLU A 1 98 ? -2.951 27.578 -5.582 1 98.19 98 GLU A C 1
ATOM 793 O O . GLU A 1 98 ? -3.533 26.531 -5.27 1 98.19 98 GLU A O 1
ATOM 798 N N . LYS A 1 99 ? -2.998 28.672 -4.953 1 98 99 LYS A N 1
ATOM 799 C CA . LYS A 1 99 ? -3.719 28.766 -3.688 1 98 99 LYS A CA 1
ATOM 800 C C . LYS A 1 99 ? -5.215 28.547 -3.893 1 98 99 LYS A C 1
ATOM 802 O O . LYS A 1 99 ? -5.812 29.156 -4.793 1 98 99 LYS A O 1
ATOM 807 N N . THR A 1 100 ? -5.766 27.703 -3.082 1 98.19 100 THR A N 1
ATOM 808 C CA . THR A 1 100 ? -7.219 27.594 -3.002 1 98.19 100 THR A CA 1
ATOM 809 C C . THR A 1 100 ? -7.805 28.766 -2.211 1 98.19 100 THR A C 1
ATOM 811 O O . THR A 1 100 ? -7.492 28.938 -1.031 1 98.19 100 THR A O 1
ATOM 814 N N . PRO A 1 101 ? -8.648 29.594 -2.775 1 96.75 101 PRO A N 1
ATOM 815 C CA . PRO A 1 101 ? -9.125 30.812 -2.129 1 96.75 101 PRO A CA 1
ATOM 816 C C . PRO A 1 101 ? -9.883 30.547 -0.832 1 96.75 101 PRO A C 1
ATOM 818 O O . PRO A 1 101 ? -9.727 31.281 0.146 1 96.75 101 PRO A O 1
ATOM 821 N N . LEU A 1 102 ? -10.742 29.547 -0.84 1 97.06 102 LEU A N 1
ATOM 822 C CA . LEU A 1 102 ? -11.523 29.188 0.34 1 97.06 102 LEU A CA 1
ATOM 823 C C . LEU A 1 102 ? -11.234 27.75 0.766 1 97.06 102 LEU A C 1
ATOM 825 O O . LEU A 1 102 ? -12.031 26.859 0.492 1 97.06 102 LEU A O 1
ATOM 829 N N . PRO A 1 103 ? -10.125 27.609 1.469 1 97.94 103 PRO A N 1
ATOM 830 C CA . PRO A 1 103 ? -9.805 26.25 1.899 1 97.94 103 PRO A CA 1
ATOM 831 C C . PRO A 1 103 ? -10.883 25.641 2.803 1 97.94 103 PRO A C 1
ATOM 833 O O . PRO A 1 103 ? -11.492 26.359 3.598 1 97.94 103 PRO A O 1
ATOM 836 N N . LYS A 1 104 ? -11.047 24.359 2.736 1 98.19 104 LYS A N 1
ATOM 837 C CA . LYS A 1 104 ? -12.102 23.672 3.477 1 98.19 104 LYS A CA 1
ATOM 838 C C . LYS A 1 104 ? -11.773 23.609 4.965 1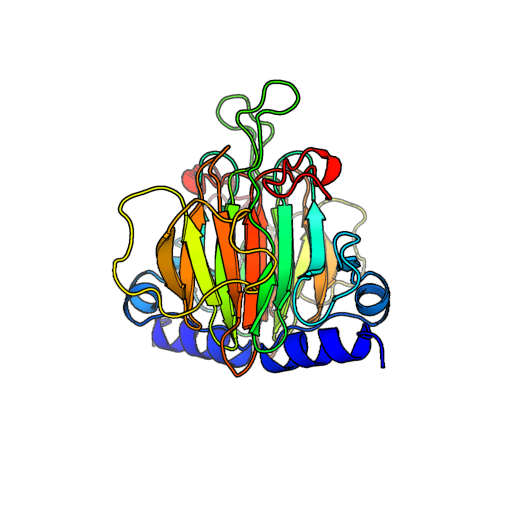 98.19 104 LYS A C 1
ATOM 840 O O . LYS A 1 104 ? -12.672 23.516 5.801 1 98.19 104 LYS A O 1
ATOM 845 N N . VAL A 1 105 ? -10.484 23.578 5.254 1 98.19 105 VAL A N 1
ATOM 846 C CA . VAL A 1 105 ? -10.039 23.5 6.645 1 98.19 105 VAL A CA 1
ATOM 847 C C . VAL A 1 105 ? -8.883 24.469 6.871 1 98.19 105 VAL A C 1
ATOM 849 O O . VAL A 1 105 ? -8.273 24.953 5.914 1 98.19 105 VAL A O 1
ATOM 852 N N . LEU A 1 106 ? -8.648 24.781 8.133 1 97.94 106 LEU A N 1
ATOM 853 C CA . LEU A 1 106 ? -7.535 25.609 8.555 1 97.94 106 LEU A CA 1
ATOM 854 C C . LEU A 1 106 ? -6.719 24.922 9.648 1 97.94 106 LEU A C 1
ATOM 856 O O . LEU A 1 106 ? -7.281 24.266 10.523 1 97.94 106 LEU A O 1
ATOM 860 N N . PRO A 1 107 ? -5.395 25.078 9.547 1 97.5 107 PRO A N 1
ATOM 861 C CA . PRO A 1 107 ? -4.625 24.562 10.688 1 97.5 107 PRO A CA 1
ATOM 862 C C . PRO A 1 107 ? -4.938 25.297 11.984 1 97.5 107 PRO A C 1
ATOM 864 O O . PRO A 1 107 ? -5.707 26.266 11.984 1 97.5 107 PRO A O 1
ATOM 867 N N . PRO A 1 108 ? -4.359 24.75 13.109 1 96.81 108 PRO A N 1
ATOM 868 C CA . PRO A 1 108 ? -4.617 25.469 14.367 1 96.81 108 PRO A CA 1
ATOM 869 C C . PRO A 1 108 ? -4.27 26.953 14.273 1 96.81 108 PRO A C 1
ATOM 871 O O . PRO A 1 108 ? -3.215 27.312 13.75 1 96.81 108 PRO A O 1
ATOM 874 N N . GLN A 1 109 ? -5.129 27.734 14.805 1 96.62 109 GLN A N 1
ATOM 875 C CA . GLN A 1 109 ? -4.992 29.172 14.68 1 96.62 109 GLN A CA 1
ATOM 876 C C . GLN A 1 109 ? -3.646 29.656 15.211 1 96.62 109 GLN A C 1
ATOM 878 O O . GLN A 1 109 ? -2.979 30.484 14.586 1 96.62 109 GLN A O 1
ATOM 883 N N . GLU A 1 110 ? -3.258 29.109 16.344 1 96.5 110 GLU A N 1
ATOM 884 C CA . GLU A 1 110 ? -2.051 29.562 17.031 1 96.5 110 GLU A CA 1
ATOM 885 C C . GLU A 1 110 ? -0.796 29.141 16.266 1 96.5 110 GLU A C 1
ATOM 887 O O . GLU A 1 110 ? 0.3 29.625 16.562 1 96.5 110 GLU A O 1
ATOM 892 N N . ASP A 1 111 ? -0.963 28.266 15.227 1 97.19 111 ASP A N 1
ATOM 893 C CA . ASP A 1 111 ? 0.182 27.766 14.477 1 97.19 111 ASP A CA 1
ATOM 894 C C . ASP A 1 111 ? 0.125 28.219 13.016 1 97.19 111 ASP A C 1
ATOM 896 O O . ASP A 1 111 ? 0.951 27.812 12.203 1 97.19 111 ASP A O 1
ATOM 900 N N . ARG A 1 112 ? -0.755 28.984 12.633 1 97.25 112 ARG A N 1
ATOM 901 C CA . ARG A 1 112 ? -1.108 29.219 11.234 1 97.25 112 ARG A CA 1
ATOM 902 C C . ARG A 1 112 ? 0.074 29.797 10.461 1 97.25 112 ARG A C 1
ATOM 904 O O . ARG A 1 112 ? 0.226 29.531 9.266 1 97.25 112 ARG A O 1
ATOM 911 N N . GLU A 1 113 ? 0.92 30.562 11.125 1 97.56 113 GLU A N 1
ATOM 912 C CA . GLU A 1 113 ? 2.057 31.188 10.461 1 97.56 113 GLU A CA 1
ATOM 913 C C . GLU A 1 113 ? 3.039 30.141 9.938 1 97.56 113 GLU A C 1
ATOM 915 O O . GLU A 1 113 ? 3.877 30.438 9.086 1 97.56 113 GLU A O 1
ATOM 920 N N . HIS A 1 114 ? 2.916 28.906 10.469 1 98.5 114 HIS A N 1
ATOM 921 C CA . HIS A 1 114 ? 3.854 27.844 10.102 1 98.5 114 HIS A CA 1
ATOM 922 C C . HIS A 1 114 ? 3.312 27 8.953 1 98.5 114 HIS A C 1
ATOM 924 O O . HIS A 1 114 ? 3.885 25.969 8.617 1 98.5 114 HIS A O 1
ATOM 930 N N . TYR A 1 115 ? 2.262 27.375 8.367 1 98.75 115 TYR A N 1
ATOM 931 C CA . TYR A 1 115 ? 1.665 26.734 7.199 1 98.75 115 TYR A CA 1
ATOM 932 C C . TYR A 1 115 ? 1.644 27.688 6.004 1 98.75 115 TYR A C 1
ATOM 934 O O . TYR A 1 115 ? 1.05 28.766 6.07 1 98.75 115 TYR A O 1
ATOM 942 N N . THR A 1 116 ? 2.301 27.234 4.883 1 98.75 116 THR A N 1
ATOM 943 C CA . THR A 1 116 ? 2.588 28.203 3.844 1 98.75 116 THR A CA 1
ATOM 944 C C . THR A 1 116 ? 2.057 27.734 2.492 1 98.75 116 THR A C 1
ATOM 946 O O . THR A 1 116 ? 1.992 28.516 1.539 1 98.75 116 THR A O 1
ATOM 949 N N . VAL A 1 117 ? 1.676 26.516 2.285 1 98.88 117 VAL A N 1
ATOM 950 C CA . VAL A 1 117 ? 1.167 26.031 1.009 1 98.88 117 VAL A CA 1
ATOM 951 C C . VAL A 1 117 ? -0.332 25.766 1.119 1 98.88 117 VAL A C 1
ATOM 953 O O . VAL A 1 117 ? -0.813 25.312 2.162 1 98.88 117 VAL A O 1
ATOM 956 N N . TRP A 1 118 ? -1.091 25.969 -0.035 1 98.75 118 TRP A N 1
ATOM 957 C CA . TRP A 1 118 ? -2.537 26.062 0.137 1 98.75 118 TRP A CA 1
ATOM 958 C C . TRP A 1 118 ? -3.266 25.484 -1.071 1 98.75 118 TRP A C 1
ATOM 960 O O . TRP A 1 118 ? -4.469 25.719 -1.243 1 98.75 118 TRP A O 1
ATOM 970 N N . HIS A 1 119 ? -2.514 24.875 -1.991 1 98.81 119 HIS A N 1
ATOM 971 C CA . HIS A 1 119 ? -3.229 24.125 -3.027 1 98.81 119 HIS A CA 1
ATOM 972 C C . HIS A 1 119 ? -3.918 22.906 -2.449 1 98.81 119 HIS A C 1
ATOM 974 O O . HIS A 1 119 ? -3.252 21.953 -2.014 1 98.81 119 HIS A O 1
ATOM 980 N N . GLU A 1 120 ? -5.199 22.906 -2.5 1 98.88 120 GLU A N 1
ATOM 981 C CA . GLU A 1 120 ? -6 21.922 -1.777 1 98.88 120 GLU A CA 1
ATOM 982 C C . GLU A 1 120 ? -6.328 20.719 -2.662 1 98.88 120 GLU A C 1
ATOM 984 O O . GLU A 1 120 ? -6.703 20.891 -3.824 1 98.88 120 GLU A O 1
ATOM 989 N N . ILE A 1 121 ? -6.129 19.578 -2.176 1 98.75 121 ILE A N 1
ATOM 990 C CA . ILE A 1 121 ? -6.602 18.328 -2.73 1 98.75 121 ILE A CA 1
ATOM 991 C C . ILE A 1 121 ? -7.484 17.609 -1.706 1 98.75 121 ILE A C 1
ATOM 993 O O . ILE A 1 121 ? -7.039 17.312 -0.592 1 98.75 121 ILE A O 1
ATOM 997 N N . GLU A 1 122 ? -8.695 17.344 -2.051 1 98.75 122 GLU A N 1
ATOM 998 C CA . GLU A 1 122 ? -9.602 16.609 -1.189 1 98.75 122 GLU A CA 1
ATOM 999 C C . GLU A 1 122 ? -9.633 15.125 -1.568 1 98.75 122 GLU A C 1
ATOM 1001 O O . GLU A 1 122 ? -9.875 14.781 -2.727 1 98.75 122 GLU A O 1
ATOM 1006 N N . LEU A 1 123 ? -9.422 14.344 -0.58 1 98.75 123 LEU A N 1
ATOM 1007 C CA . LEU A 1 123 ? -9.414 12.906 -0.846 1 98.75 123 LEU A CA 1
ATOM 1008 C C . LEU A 1 123 ? -10.461 12.195 0.004 1 98.75 123 LEU A C 1
ATOM 1010 O O . LEU A 1 123 ? -10.406 12.242 1.234 1 98.75 123 LEU A O 1
ATOM 1014 N N . GLU A 1 124 ? -11.352 11.609 -0.629 1 98.44 124 GLU A N 1
ATOM 1015 C CA . GLU A 1 124 ? -12.273 10.641 -0.04 1 98.44 124 GLU A CA 1
ATOM 1016 C C . GLU A 1 124 ? -11.82 9.211 -0.329 1 98.44 124 GLU A C 1
ATOM 1018 O O . GLU A 1 124 ? -10.867 8.992 -1.082 1 98.44 124 GLU A O 1
ATOM 1023 N N . PRO A 1 125 ? -12.461 8.219 0.36 1 98.5 125 PRO A N 1
ATOM 1024 C CA . PRO A 1 125 ? -12 6.855 0.1 1 98.5 125 PRO A CA 1
ATOM 1025 C C . PRO A 1 125 ? -11.914 6.535 -1.392 1 98.5 125 PRO A C 1
ATOM 1027 O O . PRO A 1 125 ? -12.883 6.758 -2.129 1 98.5 125 PRO A O 1
ATOM 1030 N N . GLY A 1 126 ? -10.773 6.027 -1.756 1 98.06 126 GLY A N 1
ATOM 1031 C CA . GLY A 1 126 ? -10.516 5.773 -3.164 1 98.06 126 GLY A CA 1
ATOM 1032 C C . GLY A 1 126 ? -9.727 6.887 -3.834 1 98.06 126 GLY A C 1
ATOM 1033 O O . GLY A 1 126 ? -9.148 6.688 -4.906 1 98.06 126 GLY A O 1
ATOM 1034 N N . GLY A 1 127 ? -9.766 8.062 -3.242 1 98.5 127 GLY A N 1
ATOM 1035 C CA . GLY A 1 127 ? -8.992 9.172 -3.773 1 98.5 127 GLY A CA 1
ATOM 1036 C C . GLY A 1 127 ? -7.5 9.023 -3.518 1 98.5 127 GLY A C 1
ATOM 1037 O O . GLY A 1 127 ? -7.09 8.492 -2.486 1 98.5 127 GLY A O 1
ATOM 1038 N N . GLN A 1 128 ? -6.73 9.531 -4.48 1 98.75 128 GLN A N 1
ATOM 1039 C CA . GLN A 1 128 ? -5.281 9.344 -4.43 1 98.75 128 GLN A CA 1
ATOM 1040 C C . GLN A 1 128 ? -4.551 10.555 -5.004 1 98.75 128 GLN A C 1
ATOM 1042 O O . GLN A 1 128 ? -5.055 11.219 -5.91 1 98.75 128 GLN A O 1
ATOM 1047 N N . TYR A 1 129 ? -3.391 10.82 -4.414 1 98.88 129 TYR A N 1
ATOM 1048 C CA . TYR A 1 129 ? -2.551 11.898 -4.918 1 98.88 129 TYR A CA 1
ATOM 1049 C C . TYR A 1 129 ? -1.075 11.602 -4.672 1 98.88 129 TYR A C 1
ATOM 1051 O O . TYR A 1 129 ? -0.704 11.102 -3.607 1 98.88 129 TYR A O 1
ATOM 1059 N N . THR A 1 130 ? -0.23 11.914 -5.648 1 98.88 130 THR A N 1
ATOM 1060 C CA . THR A 1 130 ? 1.214 11.75 -5.52 1 98.88 130 THR A CA 1
ATOM 1061 C C . THR A 1 130 ? 1.887 13.094 -5.262 1 98.88 130 THR A C 1
ATOM 1063 O O . THR A 1 130 ? 1.698 14.047 -6.023 1 98.88 130 THR A O 1
ATOM 1066 N N . ILE A 1 131 ? 2.631 13.133 -4.219 1 98.81 131 ILE A N 1
ATOM 1067 C CA . ILE A 1 131 ? 3.389 14.32 -3.84 1 98.81 131 ILE A CA 1
ATOM 1068 C C . ILE A 1 131 ? 4.816 14.211 -4.371 1 98.81 131 ILE A C 1
ATOM 1070 O O . ILE A 1 131 ? 5.555 13.297 -4 1 98.81 131 ILE A O 1
ATOM 1074 N N . PRO A 1 132 ? 5.254 15.156 -5.188 1 98.19 132 PRO A N 1
ATOM 1075 C CA . PRO A 1 132 ? 6.617 15.102 -5.715 1 98.19 132 PRO A CA 1
ATOM 1076 C C . PRO A 1 132 ? 7.676 15.266 -4.625 1 98.19 132 PRO A C 1
ATOM 1078 O O . PRO A 1 132 ? 7.379 15.781 -3.545 1 98.19 132 PRO A O 1
ATOM 1081 N N . PRO A 1 133 ? 8.883 14.812 -4.926 1 98.12 133 PRO A N 1
ATOM 1082 C CA . PRO A 1 133 ? 9.969 14.992 -3.959 1 98.12 133 PRO A CA 1
ATOM 1083 C C . PRO A 1 133 ? 10.18 16.453 -3.582 1 98.12 133 PRO A C 1
ATOM 1085 O O . PRO A 1 133 ? 10.016 17.344 -4.422 1 98.12 133 PRO A O 1
ATOM 1088 N N . ASN A 1 134 ? 10.547 16.625 -2.309 1 98.31 134 ASN A N 1
ATOM 1089 C CA . ASN A 1 134 ? 10.961 17.922 -1.778 1 98.31 134 ASN A CA 1
ATOM 1090 C C . ASN A 1 134 ? 9.836 18.953 -1.872 1 98.31 134 ASN A C 1
ATOM 1092 O O . ASN A 1 134 ? 10.094 20.141 -2.027 1 98.31 134 ASN A O 1
ATOM 1096 N N . THR A 1 135 ? 8.656 18.562 -1.812 1 98.75 135 THR A N 1
ATOM 1097 C CA . THR A 1 135 ? 7.477 19.422 -1.929 1 98.75 135 THR A CA 1
ATOM 1098 C C . THR A 1 135 ? 6.828 19.625 -0.565 1 98.75 135 THR A C 1
ATOM 1100 O O . THR A 1 135 ? 6.488 18.672 0.123 1 98.75 135 THR A O 1
ATOM 1103 N N . LYS A 1 136 ? 6.684 20.875 -0.181 1 98.88 136 LYS A N 1
ATOM 1104 C CA . LYS A 1 136 ? 5.973 21.156 1.063 1 98.88 136 LYS A CA 1
ATOM 1105 C C . LYS A 1 136 ? 4.535 20.641 1.002 1 98.88 136 LYS A C 1
ATOM 1107 O O . LYS A 1 136 ? 3.865 20.781 -0.021 1 98.88 136 LYS A O 1
ATOM 1112 N N . HIS A 1 137 ? 4.125 20.094 2.105 1 98.94 137 HIS A N 1
ATOM 1113 C CA . HIS A 1 137 ? 2.74 19.656 2.201 1 98.94 137 HIS A CA 1
ATOM 1114 C C . HIS A 1 137 ? 2.312 19.484 3.656 1 98.94 137 HIS A C 1
ATOM 1116 O O . HIS A 1 137 ? 3.154 19.312 4.539 1 98.94 137 HIS A O 1
ATOM 1122 N N . TRP A 1 138 ? 1.082 19.625 3.938 1 98.94 138 TRP A N 1
ATOM 1123 C CA . TRP A 1 138 ? 0.408 19.297 5.191 1 98.94 138 TRP A CA 1
ATOM 1124 C C . TRP A 1 138 ? -0.999 18.766 4.934 1 98.94 138 TRP A C 1
ATOM 1126 O O . TRP A 1 138 ? -1.494 18.828 3.805 1 98.94 138 TRP A O 1
ATOM 1136 N N . PHE A 1 139 ? -1.602 18.156 5.918 1 98.94 139 PHE A N 1
ATOM 1137 C CA . PHE A 1 139 ? -2.924 17.578 5.699 1 98.94 139 PHE A CA 1
ATOM 1138 C C . PHE A 1 139 ? -3.695 17.484 7.008 1 98.94 139 PHE A C 1
ATOM 1140 O O . PHE A 1 139 ? -3.102 17.484 8.086 1 98.94 139 PHE A O 1
ATOM 1147 N N . GLN A 1 140 ? -4.949 17.453 6.922 1 98.94 140 GLN A N 1
ATOM 1148 C CA . GLN A 1 140 ? -5.879 17.453 8.047 1 98.94 140 GLN A CA 1
ATOM 1149 C C . GLN A 1 140 ? -7.062 16.531 7.785 1 98.94 140 GLN A C 1
ATOM 1151 O O . GLN A 1 140 ? -7.59 16.484 6.668 1 98.94 140 GLN A O 1
ATOM 1156 N N . ALA A 1 141 ? -7.426 15.852 8.844 1 98.88 141 ALA A N 1
ATOM 1157 C CA . ALA A 1 141 ? -8.57 14.953 8.703 1 98.88 141 ALA A CA 1
ATOM 1158 C C . ALA A 1 141 ? -9.883 15.727 8.789 1 98.88 141 ALA A C 1
ATOM 1160 O O . ALA A 1 141 ? -9.969 16.75 9.469 1 98.88 141 ALA A O 1
ATOM 1161 N N . GLY A 1 142 ? -10.906 15.211 8.133 1 98.75 142 GLY A N 1
ATOM 1162 C CA . GLY A 1 142 ? -12.266 15.695 8.312 1 98.75 142 GLY A CA 1
ATOM 1163 C C . GLY A 1 142 ? -12.875 15.297 9.641 1 98.75 142 GLY A C 1
ATOM 1164 O O . GLY A 1 142 ? -12.164 14.859 10.547 1 98.75 142 GLY A O 1
ATOM 1165 N N . GLU A 1 143 ? -14.195 15.391 9.719 1 98.31 143 GLU A N 1
ATOM 1166 C CA . GLU A 1 143 ? -14.914 15.258 10.977 1 98.31 143 GLU A CA 1
ATOM 1167 C C . GLU A 1 143 ? -14.914 13.812 11.461 1 98.31 143 GLU A C 1
ATOM 1169 O O . GLU A 1 143 ? -15.016 13.555 12.664 1 98.31 143 GLU A O 1
ATOM 1174 N N . GLU A 1 144 ? -14.719 12.883 10.633 1 98.38 144 GLU A N 1
ATOM 1175 C CA . GLU A 1 144 ? -14.758 11.484 11.039 1 98.38 144 GLU A CA 1
ATOM 1176 C C . GLU A 1 144 ? -13.344 10.922 11.203 1 98.38 144 GLU A C 1
ATOM 1178 O O . GLU A 1 144 ? -13.172 9.734 11.508 1 98.38 144 GLU A O 1
ATOM 1183 N N . GLY A 1 145 ? -12.359 11.734 11.016 1 98.81 145 GLY A N 1
ATOM 1184 C CA . GLY A 1 145 ? -11 11.211 10.93 1 98.81 145 GLY A CA 1
ATOM 1185 C C . GLY A 1 145 ? -10.664 10.656 9.555 1 98.81 145 GLY A C 1
ATOM 1186 O O . GLY A 1 145 ? -11.438 10.82 8.609 1 98.81 145 GLY A O 1
ATOM 1187 N N . ALA A 1 146 ? -9.484 10.109 9.492 1 98.94 146 ALA A N 1
ATOM 1188 C CA . ALA A 1 146 ? -9.078 9.555 8.203 1 98.94 146 ALA A CA 1
ATOM 1189 C C . ALA A 1 146 ? -8.039 8.445 8.391 1 98.94 146 ALA A C 1
ATOM 1191 O O . ALA A 1 146 ? -7.25 8.477 9.336 1 98.94 146 ALA A O 1
ATOM 1192 N N . VAL A 1 147 ? -8.109 7.434 7.574 1 98.94 147 VAL A N 1
ATOM 1193 C CA . VAL A 1 147 ? -7.047 6.461 7.348 1 98.94 147 VAL A CA 1
ATOM 1194 C C . VAL A 1 147 ? -6.473 6.633 5.945 1 98.94 147 VAL A C 1
ATOM 1196 O O . VAL A 1 147 ? -7.219 6.668 4.961 1 98.94 147 VAL A O 1
ATOM 1199 N N . VAL A 1 148 ? -5.148 6.832 5.855 1 98.94 148 VAL A N 1
ATOM 1200 C CA . VAL A 1 148 ? -4.484 7.102 4.586 1 98.94 148 VAL A CA 1
ATOM 1201 C C . VAL A 1 148 ? -3.314 6.137 4.398 1 98.94 148 VAL A C 1
ATOM 1203 O O . VAL A 1 148 ? -2.457 6.012 5.277 1 98.94 148 VAL A O 1
ATOM 1206 N N . THR A 1 149 ? -3.318 5.426 3.289 1 98.94 149 THR A N 1
ATOM 1207 C CA . THR A 1 149 ? -2.145 4.641 2.924 1 98.94 149 THR A CA 1
ATOM 1208 C C . THR A 1 149 ? -1.104 5.52 2.234 1 98.94 149 THR A C 1
ATOM 1210 O O . THR A 1 149 ? -1.427 6.258 1.303 1 98.94 149 THR A O 1
ATOM 1213 N N . GLU A 1 150 ? 0.062 5.496 2.729 1 98.94 150 GLU A N 1
ATOM 1214 C CA . GLU A 1 150 ? 1.201 6.129 2.072 1 98.94 150 GLU A CA 1
ATOM 1215 C C . GLU A 1 150 ? 2.072 5.098 1.36 1 98.94 150 GLU A C 1
ATOM 1217 O O . GLU A 1 150 ? 2.57 4.16 1.986 1 98.94 150 GLU A O 1
ATOM 1222 N N . MET A 1 151 ? 2.193 5.203 0.089 1 98.94 151 MET A N 1
ATOM 1223 C CA . MET A 1 151 ? 3.145 4.461 -0.737 1 98.94 151 MET A CA 1
ATOM 1224 C C . MET A 1 151 ? 4.273 5.371 -1.212 1 98.94 151 MET A C 1
ATOM 1226 O O . MET A 1 151 ? 4.023 6.402 -1.838 1 98.94 151 MET A O 1
ATOM 1230 N N . SER A 1 152 ? 5.504 4.934 -0.922 1 98.88 152 SER A N 1
ATOM 1231 C CA . SER A 1 152 ? 6.539 5.922 -1.216 1 98.88 152 SER A CA 1
ATOM 1232 C C . SER A 1 152 ? 7.875 5.25 -1.523 1 98.88 152 SER A C 1
ATOM 1234 O O . SER A 1 152 ? 8.008 4.031 -1.388 1 98.88 152 SER A O 1
ATOM 1236 N N . SER A 1 153 ? 8.789 6.098 -2.02 1 98.5 153 SER A N 1
ATOM 1237 C CA . SER A 1 153 ? 10.203 5.73 -1.948 1 98.5 153 SER A CA 1
ATOM 1238 C C . SER A 1 153 ? 10.688 5.672 -0.503 1 98.5 153 SER A C 1
ATOM 1240 O O . SER A 1 153 ? 9.906 5.871 0.427 1 98.5 153 SER A O 1
ATOM 1242 N N . THR A 1 154 ? 11.906 5.332 -0.314 1 98.06 154 THR A N 1
ATOM 1243 C CA . THR A 1 154 ? 12.461 5.094 1.016 1 98.06 154 THR A CA 1
ATOM 1244 C C . THR A 1 154 ? 12.156 6.27 1.942 1 98.06 154 THR A C 1
ATOM 1246 O O . THR A 1 154 ? 12.273 7.43 1.541 1 98.06 154 THR A O 1
ATOM 1249 N N . SER A 1 155 ? 11.75 5.934 3.129 1 97.81 155 SER A N 1
ATOM 1250 C CA . SER A 1 155 ? 11.445 6.945 4.133 1 97.81 155 SER A CA 1
ATOM 1251 C C . SER A 1 155 ? 12.586 7.102 5.133 1 97.81 155 SER A C 1
ATOM 1253 O O . SER A 1 155 ? 13.055 6.113 5.703 1 97.81 155 SER A O 1
ATOM 1255 N N . THR A 1 156 ? 13.07 8.297 5.262 1 96.56 156 THR A N 1
ATOM 1256 C CA . THR A 1 156 ? 14.008 8.68 6.312 1 96.56 156 THR A CA 1
ATOM 1257 C C . THR A 1 156 ? 13.438 9.812 7.156 1 96.56 156 THR A C 1
ATOM 1259 O O . THR A 1 156 ? 13.914 10.953 7.078 1 96.56 156 THR A O 1
ATOM 1262 N N . ASP A 1 157 ? 12.531 9.516 8 1 94.31 157 ASP A N 1
ATOM 1263 C CA . ASP A 1 157 ? 11.711 10.469 8.742 1 94.31 157 ASP A CA 1
ATOM 1264 C C . ASP A 1 157 ? 12.57 11.492 9.469 1 94.31 157 ASP A C 1
ATOM 1266 O O . ASP A 1 157 ? 12.188 12.656 9.602 1 94.31 157 ASP A O 1
ATOM 1270 N N . LYS A 1 158 ? 13.758 11.102 9.906 1 95 158 LYS A N 1
ATOM 1271 C CA . LYS A 1 158 ? 14.625 11.984 10.672 1 95 158 LYS A CA 1
ATOM 1272 C C . LYS A 1 158 ? 15.125 13.148 9.812 1 95 158 LYS A C 1
ATOM 1274 O O . LYS A 1 158 ? 15.594 14.156 10.344 1 95 158 LYS A O 1
ATOM 1279 N N . HIS A 1 159 ? 14.961 13.016 8.539 1 97.31 159 HIS A N 1
ATOM 1280 C CA . HIS A 1 159 ? 15.484 14.047 7.652 1 97.31 159 HIS A CA 1
ATOM 1281 C C . HIS A 1 159 ? 14.375 14.992 7.203 1 97.31 159 HIS A C 1
ATOM 1283 O O . HIS A 1 159 ? 14.633 15.961 6.477 1 97.31 159 HIS A O 1
ATOM 1289 N N . ASP A 1 160 ? 13.102 14.648 7.57 1 97.81 160 ASP A N 1
ATOM 1290 C CA . ASP A 1 160 ? 12.023 15.562 7.215 1 97.81 160 ASP A CA 1
ATOM 1291 C C . ASP A 1 160 ? 12.289 16.969 7.758 1 97.81 160 ASP A C 1
ATOM 1293 O O . ASP A 1 160 ? 12.789 17.125 8.875 1 97.81 160 ASP A O 1
ATOM 1297 N N . ILE A 1 161 ? 11.977 17.969 6.969 1 98.62 161 ILE A N 1
ATOM 1298 C CA . ILE A 1 161 ? 12.125 19.344 7.395 1 98.62 161 ILE A CA 1
ATOM 1299 C C . ILE A 1 161 ? 10.75 19.984 7.598 1 98.62 161 ILE A C 1
ATOM 1301 O O . ILE A 1 161 ? 9.984 20.125 6.641 1 98.62 161 ILE A O 1
ATOM 1305 N N . PHE A 1 162 ? 10.492 20.375 8.812 1 98.75 162 PHE A N 1
ATOM 1306 C CA . PHE A 1 162 ? 9.211 20.984 9.156 1 98.75 162 PHE A CA 1
ATOM 1307 C C . PHE A 1 162 ? 9.297 22.516 9.055 1 98.75 162 PHE A C 1
ATOM 1309 O O . PHE A 1 162 ? 10.32 23.109 9.406 1 98.75 162 PHE A O 1
ATOM 1316 N N . THR A 1 163 ? 8.234 23.094 8.609 1 98.81 163 THR A N 1
ATOM 1317 C CA . THR A 1 163 ? 8.172 24.547 8.5 1 98.81 163 THR A CA 1
ATOM 1318 C C . THR A 1 163 ? 8.125 25.188 9.883 1 98.81 163 THR A C 1
ATOM 1320 O O . THR A 1 163 ? 8.688 26.266 10.094 1 98.81 163 THR A O 1
ATOM 1323 N N . ASP A 1 164 ? 7.406 24.531 10.789 1 98.62 164 ASP A N 1
ATOM 1324 C CA . ASP A 1 164 ? 7.359 24.984 12.18 1 98.62 164 ASP A CA 1
ATOM 1325 C C . ASP A 1 164 ? 8.703 24.781 12.867 1 98.62 164 ASP A C 1
ATOM 1327 O O . ASP A 1 164 ? 9.141 23.641 13.07 1 98.62 164 ASP A O 1
ATOM 1331 N N . PRO A 1 165 ? 9.406 25.828 13.266 1 98.06 165 PRO A N 1
ATOM 1332 C CA . PRO A 1 165 ? 10.75 25.703 13.836 1 98.06 165 PRO A CA 1
ATOM 1333 C C . PRO A 1 165 ? 10.742 25.078 15.227 1 98.06 165 PRO A C 1
ATOM 1335 O O . PRO A 1 165 ? 11.797 24.703 15.742 1 98.06 165 PRO A O 1
ATOM 1338 N N . ARG A 1 166 ? 9.633 25 15.844 1 97.31 166 ARG A N 1
ATOM 1339 C CA . ARG A 1 166 ? 9.555 24.391 17.172 1 97.31 166 ARG A CA 1
ATOM 1340 C C . ARG A 1 166 ? 9.727 22.875 17.078 1 97.31 166 ARG A C 1
ATOM 1342 O O . ARG A 1 166 ? 9.984 22.219 18.094 1 97.31 166 ARG A O 1
ATOM 1349 N N . ILE A 1 167 ? 9.445 22.359 15.875 1 97.38 167 ILE A N 1
ATOM 1350 C CA . ILE A 1 167 ? 9.523 20.906 15.672 1 97.38 167 ILE A CA 1
ATOM 1351 C C . ILE A 1 167 ? 10.953 20.516 15.344 1 97.38 167 ILE A C 1
ATOM 1353 O O . ILE A 1 167 ? 11.578 21.078 14.438 1 97.38 167 ILE A O 1
ATOM 1357 N N . MET B 1 1 ? -18.656 -18.594 -17.531 1 65.94 1 MET B N 1
ATOM 1358 C CA . MET B 1 1 ? -18.547 -17.188 -17.906 1 65.94 1 MET B CA 1
ATOM 1359 C C . MET B 1 1 ? -17.203 -16.609 -17.484 1 65.94 1 MET B C 1
ATOM 1361 O O . MET B 1 1 ? -16.641 -17.016 -16.469 1 65.94 1 MET B O 1
ATOM 1365 N N . GLY B 1 2 ? -16.469 -15.852 -18.375 1 88.81 2 GLY B N 1
ATOM 1366 C CA . GLY B 1 2 ? -15.133 -15.328 -18.125 1 88.81 2 GLY B CA 1
ATOM 1367 C C . GLY B 1 2 ? -15.062 -14.398 -16.938 1 88.81 2 GLY B C 1
ATOM 1368 O O . GLY B 1 2 ? -16.094 -13.969 -16.406 1 88.81 2 GLY B O 1
ATOM 1369 N N . ILE B 1 3 ? -14.086 -14.297 -16.25 1 96.25 3 ILE B N 1
ATOM 1370 C CA . ILE B 1 3 ? -13.836 -13.391 -15.141 1 96.25 3 ILE B CA 1
ATOM 1371 C C . ILE B 1 3 ? -14.18 -11.961 -15.555 1 96.25 3 ILE B C 1
ATOM 1373 O O . ILE B 1 3 ? -13.836 -11.531 -16.656 1 96.25 3 ILE B O 1
ATOM 1377 N N . THR B 1 4 ? -14.938 -11.258 -14.688 1 97.75 4 THR B N 1
ATOM 1378 C CA . THR B 1 4 ? -15.266 -9.867 -14.984 1 97.75 4 THR B CA 1
ATOM 1379 C C . THR B 1 4 ? -14.594 -8.93 -13.984 1 97.75 4 THR B C 1
ATOM 1381 O O . THR B 1 4 ? -14.25 -9.344 -12.875 1 97.75 4 THR B O 1
ATOM 1384 N N . LYS B 1 5 ? -14.469 -7.66 -14.406 1 98.56 5 LYS B N 1
ATOM 1385 C CA . LYS B 1 5 ? -13.891 -6.66 -13.516 1 98.56 5 LYS B CA 1
ATOM 1386 C C . LYS B 1 5 ? -14.789 -6.406 -12.312 1 98.56 5 LYS B C 1
ATOM 1388 O O . LYS B 1 5 ? -14.297 -6.125 -11.211 1 98.56 5 LYS B O 1
ATOM 1393 N N . GLU B 1 6 ? -16.062 -6.582 -12.461 1 98 6 GLU B N 1
ATOM 1394 C CA . GLU B 1 6 ? -17 -6.434 -11.359 1 98 6 GLU B CA 1
ATOM 1395 C C . GLU B 1 6 ? -16.812 -7.535 -10.32 1 98 6 GLU B C 1
ATOM 1397 O O . GLU B 1 6 ? -16.922 -7.285 -9.117 1 98 6 GLU B O 1
ATOM 1402 N N . GLU B 1 7 ? -16.609 -8.68 -10.859 1 98.5 7 GLU B N 1
ATOM 1403 C CA . GLU B 1 7 ? -16.328 -9.789 -9.953 1 98.5 7 GLU B CA 1
ATOM 1404 C C . GLU B 1 7 ? -15.047 -9.539 -9.148 1 98.5 7 GLU B C 1
ATOM 1406 O O . GLU B 1 7 ? -15.008 -9.797 -7.945 1 98.5 7 GLU B O 1
ATOM 1411 N N . VAL B 1 8 ? -14.047 -9.031 -9.789 1 98.88 8 VAL B N 1
ATOM 1412 C CA . VAL B 1 8 ? -12.789 -8.703 -9.125 1 98.88 8 VAL B CA 1
ATOM 1413 C C . VAL B 1 8 ? -13.023 -7.617 -8.078 1 98.88 8 VAL B C 1
ATOM 1415 O O . VAL B 1 8 ? -12.562 -7.734 -6.941 1 98.88 8 VAL B O 1
ATOM 1418 N N . ASN B 1 9 ? -13.773 -6.613 -8.414 1 98.88 9 ASN B N 1
ATOM 1419 C CA . ASN B 1 9 ? -14.047 -5.512 -7.496 1 98.88 9 ASN B CA 1
ATOM 1420 C C . ASN B 1 9 ? -14.812 -5.984 -6.262 1 98.88 9 ASN B C 1
ATOM 1422 O O . ASN B 1 9 ? -14.656 -5.422 -5.176 1 98.88 9 ASN B O 1
ATOM 1426 N N . SER B 1 10 ? -15.641 -6.992 -6.414 1 98.81 10 SER B N 1
ATOM 1427 C CA . SER B 1 10 ? -16.359 -7.52 -5.258 1 98.81 10 SER B CA 1
ATOM 1428 C C . SER B 1 10 ? -15.398 -8.07 -4.211 1 98.81 10 SER B C 1
ATOM 1430 O O . SER B 1 10 ? -15.68 -8.008 -3.012 1 98.81 10 SER B O 1
ATOM 1432 N N . TYR B 1 11 ? -14.273 -8.609 -4.613 1 98.88 11 TYR B N 1
ATOM 1433 C CA . TYR B 1 11 ? -13.258 -9.062 -3.668 1 98.88 11 TYR B CA 1
ATOM 1434 C C . TYR B 1 11 ? -12.57 -7.879 -3 1 98.88 11 TYR B C 1
ATOM 1436 O O . TYR B 1 11 ? -12.258 -7.922 -1.806 1 98.88 11 TYR B O 1
ATOM 1444 N N . TYR B 1 12 ? -12.266 -6.812 -3.816 1 98.88 12 TYR B N 1
ATOM 1445 C CA . TYR B 1 12 ? -11.734 -5.605 -3.193 1 98.88 12 TYR B CA 1
ATOM 1446 C C . TYR B 1 12 ? -12.672 -5.094 -2.105 1 98.88 12 TYR B C 1
ATOM 1448 O O . TYR B 1 12 ? -12.227 -4.727 -1.017 1 98.88 12 TYR B O 1
ATOM 1456 N N . GLN B 1 13 ? -13.938 -5.156 -2.33 1 98.56 13 GLN B N 1
ATOM 1457 C CA . GLN B 1 13 ? -14.93 -4.688 -1.365 1 98.56 13 GLN B CA 1
ATOM 1458 C C . GLN B 1 13 ? -14.945 -5.57 -0.122 1 98.56 13 GLN B C 1
ATOM 1460 O O . GLN B 1 13 ? -15.094 -5.078 0.998 1 98.56 13 GLN B O 1
ATOM 1465 N N . LYS B 1 14 ? -14.766 -6.859 -0.308 1 98.31 14 LYS B N 1
ATOM 1466 C CA . LYS B 1 14 ? -14.68 -7.766 0.833 1 98.31 14 LYS B CA 1
ATOM 1467 C C . LYS B 1 14 ? -13.508 -7.391 1.74 1 98.31 14 LYS B C 1
ATOM 1469 O O . LYS B 1 14 ? -13.578 -7.574 2.957 1 98.31 14 LYS B O 1
ATOM 1474 N N . ALA B 1 15 ? -12.5 -6.848 1.129 1 98.38 15 ALA B N 1
ATOM 1475 C CA . ALA B 1 15 ? -11.297 -6.488 1.868 1 98.38 15 ALA B CA 1
ATOM 1476 C C . ALA B 1 15 ? -11.367 -5.043 2.361 1 98.38 15 ALA B C 1
ATOM 1478 O O . ALA B 1 15 ? -10.391 -4.516 2.895 1 98.38 15 ALA B O 1
ATOM 1479 N N . GLY B 1 16 ? -12.469 -4.344 2.119 1 97.81 16 GLY B N 1
ATOM 1480 C CA . GLY B 1 16 ? -12.617 -2.959 2.535 1 97.81 16 GLY B CA 1
ATOM 1481 C C . GLY B 1 16 ? -11.922 -1.979 1.614 1 97.81 16 GLY B C 1
ATOM 1482 O O . GLY B 1 16 ? -11.641 -0.842 2.004 1 97.81 16 GLY B O 1
ATOM 1483 N N . ILE B 1 17 ? -11.617 -2.383 0.444 1 98.56 17 ILE B N 1
ATOM 1484 C CA . ILE B 1 17 ? -10.891 -1.551 -0.509 1 98.56 17 ILE B CA 1
ATOM 1485 C C . ILE B 1 17 ? -11.875 -0.892 -1.474 1 98.56 17 ILE B C 1
ATOM 1487 O O . ILE B 1 17 ? -12.719 -1.567 -2.066 1 98.56 17 ILE B O 1
ATOM 1491 N N . VAL B 1 18 ? -11.719 0.394 -1.615 1 98.38 18 VAL B N 1
ATOM 1492 C CA . VAL B 1 18 ? -12.602 1.161 -2.486 1 98.38 18 VAL B CA 1
ATOM 1493 C C . VAL B 1 18 ? -11.859 1.557 -3.76 1 98.38 18 VAL B C 1
ATOM 1495 O O . VAL B 1 18 ? -10.781 2.154 -3.695 1 98.38 18 VAL B O 1
ATOM 1498 N N . LEU B 1 19 ? -12.398 1.221 -4.812 1 98.56 19 LEU B N 1
ATOM 1499 C CA . LEU B 1 19 ? -11.977 1.742 -6.109 1 98.56 19 LEU B CA 1
ATOM 1500 C C . LEU B 1 19 ? -13.047 2.66 -6.695 1 98.56 19 LEU B C 1
ATOM 1502 O O . LEU B 1 19 ? -14.242 2.395 -6.566 1 98.56 19 LEU B O 1
ATOM 1506 N N . THR B 1 20 ? -12.602 3.703 -7.312 1 97.31 20 THR B N 1
ATOM 1507 C CA . THR B 1 20 ? -13.547 4.5 -8.094 1 97.31 20 THR B CA 1
ATOM 1508 C C . THR B 1 20 ? -14.031 3.721 -9.32 1 97.31 20 THR B C 1
ATOM 1510 O O . THR B 1 20 ? -13.43 2.711 -9.688 1 97.31 20 THR B O 1
ATOM 1513 N N . ASP B 1 21 ? -15.047 4.219 -9.945 1 96.38 21 ASP B N 1
ATOM 1514 C CA . ASP B 1 21 ? -15.562 3.57 -11.148 1 96.38 21 ASP B CA 1
ATOM 1515 C C . ASP B 1 21 ? -14.5 3.529 -12.242 1 96.38 21 ASP B C 1
ATOM 1517 O O . ASP B 1 21 ? -14.352 2.52 -12.93 1 96.38 21 ASP B O 1
ATOM 1521 N N . GLU B 1 22 ? -13.812 4.641 -12.391 1 97.5 22 GLU B N 1
ATOM 1522 C CA . GLU B 1 22 ? -12.75 4.699 -13.391 1 97.5 22 GLU B CA 1
ATOM 1523 C C . GLU B 1 22 ? -11.664 3.67 -13.094 1 97.5 22 GLU B C 1
ATOM 1525 O O . GLU B 1 22 ? -11.133 3.037 -14.016 1 97.5 22 GLU B O 1
ATOM 1530 N N . GLU B 1 23 ? -11.398 3.49 -11.883 1 98.62 23 GLU B N 1
ATOM 1531 C CA . GLU B 1 23 ? -10.359 2.537 -11.484 1 98.62 23 GLU B CA 1
ATOM 1532 C C . GLU B 1 23 ? -10.82 1.101 -11.727 1 98.62 23 GLU B C 1
ATOM 1534 O O . GLU B 1 23 ? -10.016 0.241 -12.094 1 98.62 23 GLU B O 1
ATOM 1539 N N . VAL B 1 24 ? -12.062 0.821 -11.469 1 98.69 24 VAL B N 1
ATOM 1540 C CA . VAL B 1 24 ? -12.586 -0.515 -11.734 1 98.69 24 VAL B CA 1
ATOM 1541 C C . VAL B 1 24 ? -12.352 -0.879 -13.203 1 98.69 24 VAL B C 1
ATOM 1543 O O . VAL B 1 24 ? -11.969 -2.012 -13.516 1 98.69 24 VAL B O 1
ATOM 1546 N N . ASP B 1 25 ? -12.445 0.074 -14.102 1 98.44 25 ASP B N 1
ATOM 1547 C CA . ASP B 1 25 ? -12.258 -0.146 -15.531 1 98.44 25 ASP B CA 1
ATOM 1548 C C . ASP B 1 25 ? -10.789 -0.435 -15.852 1 98.44 25 ASP B C 1
ATOM 1550 O O . ASP B 1 25 ? -10.477 -0.948 -16.922 1 98.44 25 ASP B O 1
ATOM 1554 N N . GLN B 1 26 ? -9.906 -0.125 -14.977 1 98.62 26 GLN B N 1
ATOM 1555 C CA . GLN B 1 26 ? -8.477 -0.262 -15.227 1 98.62 26 GLN B CA 1
ATOM 1556 C C . GLN B 1 26 ? -7.941 -1.575 -14.664 1 98.62 26 GLN B C 1
ATOM 1558 O O . GLN B 1 26 ? -6.758 -1.886 -14.812 1 98.62 26 GLN B O 1
ATOM 1563 N N . ILE B 1 27 ? -8.852 -2.367 -14.016 1 98.88 27 ILE B N 1
ATOM 1564 C CA . ILE B 1 27 ? -8.438 -3.662 -13.492 1 98.88 27 ILE B CA 1
ATOM 1565 C C . ILE B 1 27 ? -7.895 -4.531 -14.625 1 98.88 27 ILE B C 1
ATOM 1567 O O . ILE B 1 27 ? -8.477 -4.578 -15.711 1 98.88 27 ILE B O 1
ATOM 1571 N N . GLN B 1 28 ? -6.762 -5.141 -14.359 1 98.62 28 GLN B N 1
ATOM 1572 C CA . GLN B 1 28 ? -6.141 -6.039 -15.32 1 98.62 28 GLN B CA 1
ATOM 1573 C C . GLN B 1 28 ? -6.492 -7.496 -15.023 1 98.62 28 GLN B C 1
ATOM 1575 O O . GLN B 1 28 ? -6.43 -7.93 -13.867 1 98.62 28 GLN B O 1
ATOM 1580 N N . LEU B 1 29 ? -6.875 -8.203 -16 1 98.44 29 LEU B N 1
ATOM 1581 C CA . LEU B 1 29 ? -7.176 -9.625 -15.922 1 98.44 29 LEU B CA 1
ATOM 1582 C C . LEU B 1 29 ? -6.117 -10.445 -16.656 1 98.44 29 LEU B C 1
ATOM 1584 O O . LEU B 1 29 ? -5.977 -10.336 -17.875 1 98.44 29 LEU B O 1
ATOM 1588 N N . MET B 1 30 ? -5.363 -11.234 -15.891 1 97.44 30 MET B N 1
ATOM 1589 C CA . MET B 1 30 ? -4.262 -11.977 -16.5 1 97.44 30 MET B CA 1
ATOM 1590 C C . MET B 1 30 ? -4.559 -13.477 -16.516 1 97.44 30 MET B C 1
ATOM 1592 O O . MET B 1 30 ? -4.754 -14.086 -15.461 1 97.44 30 MET B O 1
ATOM 1596 N N . ASP B 1 31 ? -4.484 -14.086 -17.688 1 96.69 31 ASP B N 1
ATOM 1597 C CA . ASP B 1 31 ? -4.695 -15.523 -17.812 1 96.69 31 ASP B CA 1
ATOM 1598 C C . ASP B 1 31 ? -3.434 -16.219 -18.312 1 96.69 31 ASP B C 1
ATOM 1600 O O . ASP B 1 31 ? -3.441 -17.438 -18.547 1 96.69 31 ASP B O 1
ATOM 1604 N N . TYR B 1 32 ? -2.438 -15.438 -18.656 1 97.25 32 TYR B N 1
ATOM 1605 C CA . TYR B 1 32 ? -1.104 -15.891 -19.016 1 97.25 32 TYR B CA 1
ATOM 1606 C C . TYR B 1 32 ? -1.149 -16.734 -20.281 1 97.25 32 TYR B C 1
ATOM 1608 O O . TYR B 1 32 ? -0.265 -17.562 -20.516 1 97.25 32 TYR B O 1
ATOM 1616 N N . GLY B 1 33 ? -2.217 -16.719 -21 1 96.75 33 GLY B N 1
ATOM 1617 C CA . GLY B 1 33 ? -2.342 -17.391 -22.281 1 96.75 33 GLY B CA 1
ATOM 1618 C C . GLY B 1 33 ? -2.545 -18.891 -22.156 1 96.75 33 GLY B C 1
ATOM 1619 O O . GLY B 1 33 ? -2.301 -19.641 -23.109 1 96.75 33 GLY B O 1
ATOM 1620 N N . LEU B 1 34 ? -2.928 -19.312 -21 1 96.69 34 LEU B N 1
ATOM 1621 C CA . LEU B 1 34 ? -2.975 -20.75 -20.75 1 96.69 34 LEU B CA 1
ATOM 1622 C C . LEU B 1 34 ? -4.395 -21.281 -20.922 1 96.69 34 LEU B C 1
ATOM 1624 O O . LEU B 1 34 ? -4.617 -22.5 -20.859 1 96.69 34 LEU B O 1
ATOM 1628 N N . GLY B 1 35 ? -5.395 -20.391 -21.109 1 95 35 GLY B N 1
ATOM 1629 C CA . GLY B 1 35 ? -6.754 -20.781 -21.453 1 95 35 GLY B CA 1
ATOM 1630 C C . GLY B 1 35 ? -7.523 -21.359 -20.266 1 95 35 GLY B C 1
ATOM 1631 O O . GLY B 1 35 ? -8.5 -22.094 -20.453 1 95 35 GLY B O 1
ATOM 1632 N N . LYS B 1 36 ? -7.059 -21.141 -19.094 1 96.56 36 LYS B N 1
ATOM 1633 C CA . LYS B 1 36 ? -7.707 -21.609 -17.875 1 96.56 36 LYS B CA 1
ATOM 1634 C C . LYS B 1 36 ? -7.617 -20.562 -16.766 1 96.56 36 LYS B C 1
ATOM 1636 O O . LYS B 1 36 ? -7.066 -20.812 -15.703 1 96.56 36 LYS B O 1
ATOM 1641 N N . GLU B 1 37 ? -8.266 -19.438 -16.984 1 96.62 37 GLU B N 1
ATOM 1642 C CA . GLU B 1 37 ? -8.078 -18.219 -16.203 1 96.62 37 GLU B CA 1
ATOM 1643 C C . GLU B 1 37 ? -8.531 -18.406 -14.758 1 96.62 37 GLU B C 1
ATOM 1645 O O . GLU B 1 37 ? -8.008 -17.75 -13.852 1 96.62 37 GLU B O 1
ATOM 1650 N N . ARG B 1 38 ? -9.438 -19.266 -14.461 1 96.75 38 ARG B N 1
ATOM 1651 C CA . ARG B 1 38 ? -9.914 -19.438 -13.086 1 96.75 38 ARG B CA 1
ATOM 1652 C C . ARG B 1 38 ? -8.992 -20.375 -12.312 1 96.75 38 ARG B C 1
ATOM 1654 O O . ARG B 1 38 ? -8.984 -20.375 -11.078 1 96.75 38 ARG B O 1
ATOM 1661 N N . LYS B 1 39 ? -8.273 -21.219 -13.023 1 97.75 39 LYS B N 1
ATOM 1662 C CA . LYS B 1 39 ? -7.309 -22.109 -12.398 1 97.75 39 LYS B CA 1
ATOM 1663 C C . LYS B 1 39 ? -5.938 -21.453 -12.281 1 97.75 39 LYS B C 1
ATOM 1665 O O . LYS B 1 39 ? -5.258 -21.594 -11.266 1 97.75 39 LYS B O 1
ATOM 1670 N N . VAL B 1 40 ? -5.531 -20.828 -13.383 1 98.62 40 VAL B N 1
ATOM 1671 C CA . VAL B 1 40 ? -4.254 -20.125 -13.453 1 98.62 40 VAL B CA 1
ATOM 1672 C C . VAL B 1 40 ? -4.469 -18.703 -13.961 1 98.62 40 VAL B C 1
ATOM 1674 O O . VAL B 1 40 ? -4.902 -18.516 -15.102 1 98.62 40 VAL B O 1
ATOM 1677 N N . GLY B 1 41 ? -4.246 -17.766 -13.094 1 98.38 41 GLY B N 1
ATOM 1678 C CA . GLY B 1 41 ? -4.484 -16.375 -13.422 1 98.38 41 GLY B CA 1
ATOM 1679 C C . GLY B 1 41 ? -4.211 -15.438 -12.266 1 98.38 41 GLY B C 1
ATOM 1680 O O . GLY B 1 41 ? -3.814 -15.875 -11.18 1 98.38 41 GLY B O 1
ATOM 1681 N N . LEU B 1 42 ? -4.391 -14.211 -12.539 1 98.81 42 LEU B N 1
ATOM 1682 C CA . LEU B 1 42 ? -4.238 -13.148 -11.555 1 98.81 42 LEU B CA 1
ATOM 1683 C C . LEU B 1 42 ? -4.969 -11.883 -12.008 1 98.81 42 LEU B C 1
ATOM 1685 O O . LEU B 1 42 ? -4.895 -11.5 -13.172 1 98.81 42 LEU B O 1
ATOM 1689 N N . GLN B 1 43 ? -5.699 -11.305 -11.125 1 98.94 43 GLN B N 1
ATOM 1690 C CA . GLN B 1 43 ? -6.305 -10 -11.367 1 98.94 43 GLN B CA 1
ATOM 1691 C C . GLN B 1 43 ? -5.645 -8.922 -10.508 1 98.94 43 GLN B C 1
ATOM 1693 O O . GLN B 1 43 ? -5.27 -9.172 -9.359 1 98.94 43 GLN B O 1
ATOM 1698 N N . LEU B 1 44 ? -5.504 -7.738 -11.078 1 98.81 44 LEU B N 1
ATOM 1699 C CA . LEU B 1 44 ? -4.836 -6.75 -10.242 1 98.81 44 LEU B CA 1
ATOM 1700 C C . LEU B 1 44 ? -5.211 -5.332 -10.664 1 98.81 44 LEU B C 1
ATOM 1702 O O . LEU B 1 44 ? -5.602 -5.109 -11.812 1 98.81 44 LEU B O 1
ATOM 1706 N N . PHE B 1 45 ? -5.191 -4.445 -9.805 1 98.94 45 PHE B N 1
ATOM 1707 C CA . PHE B 1 45 ? -5.223 -3 -10 1 98.94 45 PHE B CA 1
ATOM 1708 C C . PHE B 1 45 ? -3.904 -2.369 -9.562 1 98.94 45 PHE B C 1
ATOM 1710 O O . PHE B 1 45 ? -3.404 -2.648 -8.469 1 98.94 45 PHE B O 1
ATOM 1717 N N . VAL B 1 46 ? -3.332 -1.564 -10.453 1 98.88 46 VAL B N 1
ATOM 1718 C CA . VAL B 1 46 ? -2.098 -0.858 -10.117 1 98.88 46 VAL B CA 1
ATOM 1719 C C . VAL B 1 46 ? -2.428 0.517 -9.547 1 98.88 46 VAL B C 1
ATOM 1721 O O . VAL B 1 46 ? -2.895 1.403 -10.266 1 98.88 46 VAL B O 1
ATOM 1724 N N . TYR B 1 47 ? -2.158 0.671 -8.25 1 98.88 47 TYR B N 1
ATOM 1725 C CA . TYR B 1 47 ? -2.377 1.977 -7.641 1 98.88 47 TYR B CA 1
ATOM 1726 C C . TYR B 1 47 ? -1.414 3.012 -8.203 1 98.88 47 TYR B C 1
ATOM 1728 O O . TYR B 1 47 ? -1.82 4.129 -8.547 1 98.88 47 TYR B O 1
ATOM 1736 N N . VAL B 1 48 ? -0.197 2.658 -8.227 1 98.88 48 VAL B N 1
ATOM 1737 C CA . VAL B 1 48 ? 0.874 3.557 -8.648 1 98.88 48 VAL B CA 1
ATOM 1738 C C . VAL B 1 48 ? 2.094 2.744 -9.07 1 98.88 48 VAL B C 1
ATOM 1740 O O . VAL B 1 48 ? 2.387 1.699 -8.484 1 98.88 48 VAL B O 1
ATOM 1743 N N . ASN B 1 49 ? 2.727 3.164 -10.07 1 98.81 49 ASN B N 1
ATOM 1744 C CA . ASN B 1 49 ? 4.004 2.635 -10.531 1 98.81 49 ASN B CA 1
ATOM 1745 C C . ASN B 1 49 ? 4.914 3.744 -11.055 1 98.81 49 ASN B C 1
ATOM 1747 O O . ASN B 1 49 ? 4.695 4.277 -12.141 1 98.81 49 ASN B O 1
ATOM 1751 N N . THR B 1 50 ? 5.887 4.078 -10.258 1 98.06 50 THR B N 1
ATOM 1752 C CA . THR B 1 50 ? 6.871 5.09 -10.633 1 98.06 50 THR B CA 1
ATOM 1753 C C . THR B 1 50 ? 8.219 4.445 -10.938 1 98.06 50 THR B C 1
ATOM 1755 O O . THR B 1 50 ? 8.344 3.219 -10.93 1 98.06 50 THR B O 1
ATOM 1758 N N . ASP B 1 51 ? 9.195 5.285 -11.195 1 95.94 51 ASP B N 1
ATOM 1759 C CA . ASP B 1 51 ? 10.555 4.773 -11.383 1 95.94 51 ASP B CA 1
ATOM 1760 C C . ASP B 1 51 ? 11.188 4.383 -10.047 1 95.94 51 ASP B C 1
ATOM 1762 O O . ASP B 1 51 ? 12.297 3.857 -10.016 1 95.94 51 ASP B O 1
ATOM 1766 N N . ARG B 1 52 ? 10.438 4.527 -8.938 1 96.88 52 ARG B N 1
ATOM 1767 C CA . ARG B 1 52 ? 11.062 4.285 -7.637 1 96.88 52 ARG B CA 1
ATOM 1768 C C . ARG B 1 52 ? 10.266 3.264 -6.832 1 96.88 52 ARG B C 1
ATOM 1770 O O . ARG B 1 52 ? 10.828 2.523 -6.027 1 96.88 52 ARG B O 1
ATOM 1777 N N . TYR B 1 53 ? 8.977 3.271 -6.98 1 98.69 53 TYR B N 1
ATOM 1778 C CA . TYR B 1 53 ? 8.148 2.365 -6.191 1 98.69 53 TYR B CA 1
ATOM 1779 C C . TYR B 1 53 ? 6.852 2.043 -6.918 1 98.69 53 TYR 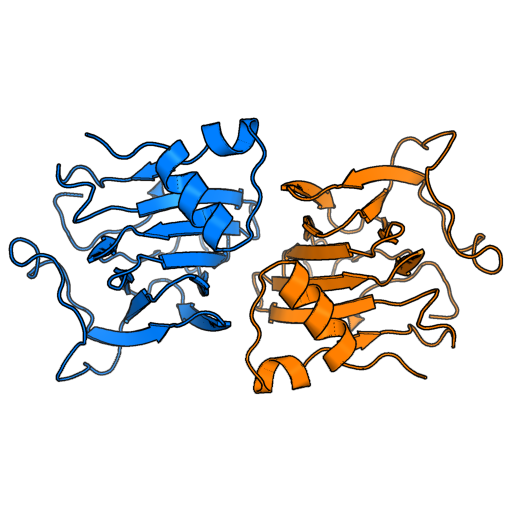B C 1
ATOM 1781 O O . TYR B 1 53 ? 6.453 2.754 -7.844 1 98.69 53 TYR B O 1
ATOM 1789 N N . CYS B 1 54 ? 6.25 0.989 -6.52 1 98.88 54 CYS B N 1
ATOM 1790 C CA . CYS B 1 54 ? 5.004 0.485 -7.082 1 98.88 54 CYS B CA 1
ATOM 1791 C C . CYS B 1 54 ? 4.109 -0.097 -5.996 1 98.88 54 CYS B C 1
ATOM 1793 O O . CYS B 1 54 ? 4.598 -0.541 -4.957 1 98.88 54 CYS B O 1
ATOM 1795 N N . SER B 1 55 ? 2.807 -0.039 -6.18 1 98.94 55 SER B N 1
ATOM 1796 C CA . SER B 1 55 ? 1.825 -0.706 -5.328 1 98.94 55 SER B CA 1
ATOM 1797 C C . SER B 1 55 ? 0.646 -1.224 -6.148 1 98.94 55 SER B C 1
ATOM 1799 O O . SER B 1 55 ? 0.133 -0.52 -7.02 1 98.94 55 SER B O 1
ATOM 1801 N N . LYS B 1 56 ? 0.332 -2.416 -5.91 1 98.88 56 LYS B N 1
ATOM 1802 C CA . LYS B 1 56 ? -0.774 -3.086 -6.59 1 98.88 56 LYS B CA 1
ATOM 1803 C C . LYS B 1 56 ? -1.701 -3.766 -5.586 1 98.88 56 LYS B C 1
ATOM 1805 O O . LYS B 1 56 ? -1.277 -4.121 -4.484 1 98.88 56 LYS B O 1
ATOM 1810 N N . GLU B 1 57 ? -2.887 -3.914 -6.004 1 98.88 57 GLU B N 1
ATOM 1811 C CA . GLU B 1 57 ? -3.852 -4.754 -5.301 1 98.88 57 GLU B CA 1
ATOM 1812 C C . GLU B 1 57 ? -4.219 -5.984 -6.125 1 98.88 57 GLU B C 1
ATOM 1814 O O . GLU B 1 57 ? -4.809 -5.859 -7.203 1 98.88 57 GLU B O 1
ATOM 1819 N N . LEU B 1 58 ? -3.918 -7.16 -5.578 1 98.94 58 LEU B N 1
ATOM 1820 C CA . LEU B 1 58 ? -4.098 -8.414 -6.305 1 98.94 58 LEU B CA 1
ATOM 1821 C C . LEU B 1 58 ? -5.336 -9.148 -5.812 1 98.94 58 LEU B C 1
ATOM 1823 O O . LEU B 1 58 ? -5.652 -9.117 -4.621 1 98.94 58 LEU B O 1
ATOM 1827 N N . VAL B 1 59 ? -5.957 -9.805 -6.723 1 98.94 59 VAL B N 1
ATOM 1828 C CA . VAL B 1 59 ? -7.039 -10.727 -6.379 1 98.94 59 VAL B CA 1
ATOM 1829 C C . VAL B 1 59 ? -6.766 -12.102 -6.984 1 98.94 59 VAL B C 1
ATOM 1831 O O . VAL B 1 59 ? -6.418 -12.203 -8.164 1 98.94 59 VAL B O 1
ATOM 1834 N N . LEU B 1 60 ? -6.848 -13.062 -6.188 1 98.88 60 LEU B N 1
ATOM 1835 C CA . LEU B 1 60 ? -6.914 -14.453 -6.621 1 98.88 60 LEU B CA 1
ATOM 1836 C C . LEU B 1 60 ? -8.258 -15.07 -6.262 1 98.88 60 LEU B C 1
ATOM 1838 O O . LEU B 1 60 ? -8.695 -15 -5.109 1 98.88 60 LEU B O 1
ATOM 1842 N N . PHE B 1 61 ? -8.906 -15.68 -7.219 1 98.75 61 PHE B N 1
ATOM 1843 C CA . PHE B 1 61 ? -10.141 -16.406 -6.949 1 98.75 61 PHE B CA 1
ATOM 1844 C C . PHE B 1 61 ? -9.859 -17.703 -6.219 1 98.75 61 PHE B C 1
ATOM 1846 O O . PHE B 1 61 ? -8.703 -18.109 -6.094 1 98.75 61 PHE B O 1
ATOM 1853 N N . PRO B 1 62 ? -10.914 -18.344 -5.68 1 98.69 62 PRO B N 1
ATOM 1854 C CA . PRO B 1 62 ? -10.711 -19.578 -4.91 1 98.69 62 PRO B CA 1
ATOM 1855 C C . PRO B 1 62 ? -9.906 -20.625 -5.672 1 98.69 62 PRO B C 1
ATOM 1857 O O . PRO B 1 62 ? -10.312 -21.047 -6.754 1 98.69 62 PRO B O 1
ATOM 1860 N N . GLY B 1 63 ? -8.742 -20.938 -5.145 1 98.5 63 GLY B N 1
ATOM 1861 C CA . GLY B 1 63 ? -7.918 -22 -5.707 1 98.5 63 GLY B CA 1
ATOM 1862 C C . GLY B 1 63 ? -7.121 -21.547 -6.914 1 98.5 63 GLY B C 1
ATOM 1863 O O . GLY B 1 63 ? -6.395 -22.344 -7.52 1 98.5 63 GLY B O 1
ATOM 1864 N N . GLN B 1 64 ? -7.242 -20.312 -7.301 1 98.75 64 GLN B N 1
ATOM 1865 C CA . GLN B 1 64 ? -6.512 -19.812 -8.453 1 98.75 64 GLN B CA 1
ATOM 1866 C C . GLN B 1 64 ? -5.02 -19.688 -8.156 1 98.75 64 GLN B C 1
ATOM 1868 O O . GLN B 1 64 ? -4.633 -19.328 -7.039 1 98.75 64 GLN B O 1
ATOM 1873 N N . THR B 1 65 ? -4.191 -19.938 -9.156 1 98.88 65 THR B N 1
ATOM 1874 C CA . THR B 1 65 ? -2.742 -19.938 -9 1 98.88 65 THR B CA 1
ATOM 1875 C C . THR B 1 65 ? -2.096 -18.875 -9.891 1 98.88 65 THR B C 1
ATOM 1877 O O . THR B 1 65 ? -2.412 -18.781 -11.078 1 98.88 65 THR B O 1
ATOM 1880 N N . CYS B 1 66 ? -1.307 -18.062 -9.328 1 98.88 66 CYS B N 1
ATOM 1881 C CA . CYS B 1 66 ? -0.371 -17.266 -10.125 1 98.88 66 CYS B CA 1
ATOM 1882 C C . CYS B 1 66 ? 0.894 -18.062 -10.422 1 98.88 66 CYS B C 1
ATOM 1884 O O . CYS B 1 66 ? 1.586 -18.516 -9.508 1 98.88 66 CYS B O 1
ATOM 1886 N N . PRO B 1 67 ? 1.23 -18.188 -11.656 1 98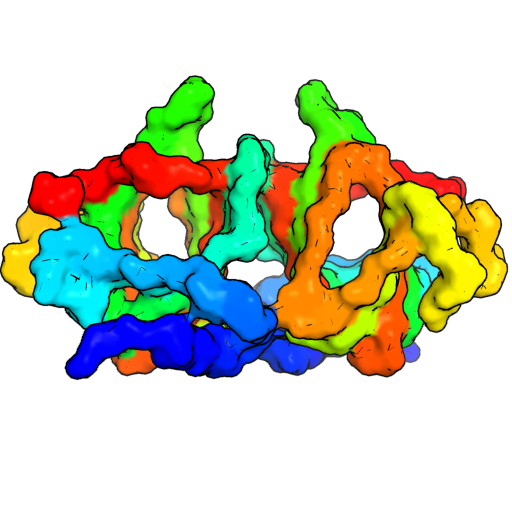.81 67 PRO B N 1
ATOM 1887 C CA . PRO B 1 67 ? 2.32 -19.094 -12.023 1 98.81 67 PRO B CA 1
ATOM 1888 C C . PRO B 1 67 ? 3.682 -18.609 -11.523 1 98.81 67 PRO B C 1
ATOM 1890 O O . PRO B 1 67 ? 3.877 -17.406 -11.32 1 98.81 67 PRO B O 1
ATOM 1893 N N . GLU B 1 68 ? 4.59 -19.609 -11.398 1 98.94 68 GLU B N 1
ATOM 1894 C CA . GLU B 1 68 ? 5.941 -19.328 -10.914 1 98.94 68 GLU B CA 1
ATOM 1895 C C . GLU B 1 68 ? 6.676 -18.375 -11.852 1 98.94 68 GLU B C 1
ATOM 1897 O O . GLU B 1 68 ? 6.668 -18.578 -13.07 1 98.94 68 GLU B O 1
ATOM 1902 N N . HIS B 1 69 ? 7.266 -17.406 -11.297 1 98.88 69 HIS B N 1
ATOM 1903 C CA . HIS B 1 69 ? 8.062 -16.438 -12.039 1 98.88 69 HIS B CA 1
ATOM 1904 C C . HIS B 1 69 ? 9.125 -15.805 -11.156 1 98.88 69 HIS B C 1
ATOM 1906 O O . HIS B 1 69 ? 9.164 -16.047 -9.945 1 98.88 69 HIS B O 1
ATOM 1912 N N . ARG B 1 70 ? 10.008 -15.078 -11.703 1 98.81 70 ARG B N 1
ATOM 1913 C CA . ARG B 1 70 ? 10.984 -14.242 -11.016 1 98.81 70 ARG B CA 1
ATOM 1914 C C . ARG B 1 70 ? 11.125 -12.891 -11.695 1 98.81 70 ARG B C 1
ATOM 1916 O O . ARG B 1 70 ? 10.766 -12.734 -12.859 1 98.81 70 ARG B O 1
ATOM 1923 N N . HIS B 1 71 ? 11.508 -11.906 -10.938 1 98.75 71 HIS B N 1
ATOM 1924 C CA . HIS B 1 71 ? 11.797 -10.57 -11.445 1 98.75 71 HIS B CA 1
ATOM 1925 C C . HIS B 1 71 ? 13.297 -10.359 -11.625 1 98.75 71 HIS B C 1
ATOM 1927 O O . HIS B 1 71 ? 14.016 -10.07 -10.664 1 98.75 71 HIS B O 1
ATOM 1933 N N . PRO B 1 72 ? 13.773 -10.453 -12.836 1 98.44 72 PRO B N 1
ATOM 1934 C CA . PRO B 1 72 ? 15.219 -10.375 -13.078 1 98.44 72 PRO B CA 1
ATOM 1935 C C . PRO B 1 72 ? 15.75 -8.945 -13.023 1 98.44 72 PRO B C 1
ATOM 1937 O O . PRO B 1 72 ? 14.969 -7.996 -12.977 1 98.44 72 PRO B O 1
ATOM 1940 N N . PRO B 1 73 ? 17.141 -8.836 -12.969 1 97.81 73 PRO B N 1
ATOM 1941 C CA . PRO B 1 73 ? 17.688 -7.484 -13.125 1 97.81 73 PRO B CA 1
ATOM 1942 C C . PRO B 1 73 ? 17.25 -6.812 -14.422 1 97.81 73 PRO B C 1
ATOM 1944 O O . PRO B 1 73 ? 17.156 -7.473 -15.461 1 97.81 73 PRO B O 1
ATOM 1947 N N . VAL B 1 74 ? 16.906 -5.59 -14.297 1 95.5 74 VAL B N 1
ATOM 1948 C CA . VAL B 1 74 ? 16.484 -4.797 -15.445 1 95.5 74 VAL B CA 1
ATOM 1949 C C . VAL B 1 74 ? 17.172 -3.438 -15.422 1 95.5 74 VAL B C 1
ATOM 1951 O O . VAL B 1 74 ? 17.156 -2.74 -14.406 1 95.5 74 VAL B O 1
ATOM 1954 N N . ASP B 1 75 ? 17.828 -3.041 -16.5 1 91.81 75 ASP B N 1
ATOM 1955 C CA . ASP B 1 75 ? 18.406 -1.715 -16.672 1 91.81 75 ASP B CA 1
ATOM 1956 C C . ASP B 1 75 ? 19.297 -1.342 -15.492 1 91.81 75 ASP B C 1
ATOM 1958 O O . ASP B 1 75 ? 19.156 -0.262 -14.914 1 91.81 75 ASP B O 1
ATOM 1962 N N . GLY B 1 76 ? 20.109 -2.283 -15.07 1 91.56 76 GLY B N 1
ATOM 1963 C CA . GLY B 1 76 ? 21.094 -2.018 -1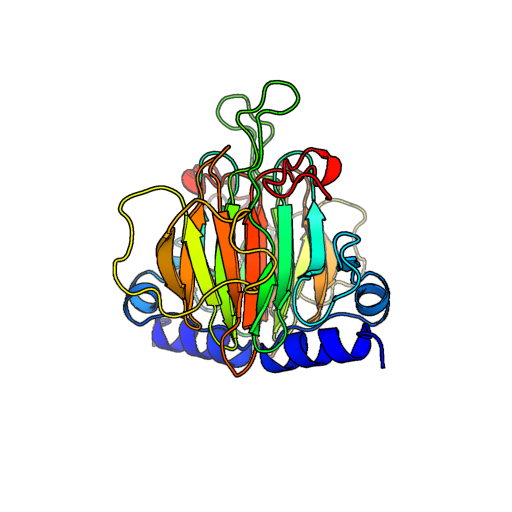4.031 1 91.56 76 GLY B CA 1
ATOM 1964 C C . GLY B 1 76 ? 20.531 -2.154 -12.633 1 91.56 76 GLY B C 1
ATOM 1965 O O . GLY B 1 76 ? 21.25 -1.963 -11.641 1 91.56 76 GLY B O 1
ATOM 1966 N N . GLN B 1 77 ? 19.328 -2.436 -12.492 1 91.94 77 GLN B N 1
ATOM 1967 C CA . GLN B 1 77 ? 18.719 -2.668 -11.18 1 91.94 77 GLN B CA 1
ATOM 1968 C C . GLN B 1 77 ? 18.609 -4.16 -10.883 1 91.94 77 GLN B C 1
ATOM 1970 O O . GLN B 1 77 ? 18.484 -4.973 -11.805 1 91.94 77 GLN B O 1
ATOM 1975 N N . GLU B 1 78 ? 18.688 -4.668 -9.68 1 94.81 78 GLU B N 1
ATOM 1976 C CA . GLU B 1 78 ? 18.75 -6.059 -9.242 1 94.81 78 GLU B CA 1
ATOM 1977 C C . GLU B 1 78 ? 17.469 -6.805 -9.586 1 94.81 78 GLU B C 1
ATOM 1979 O O . GLU B 1 78 ? 17.453 -8.039 -9.656 1 94.81 78 GLU B O 1
ATOM 1984 N N . GLY B 1 79 ? 16.391 -6.199 -9.891 1 97.38 79 GLY B N 1
ATOM 1985 C CA . GLY B 1 79 ? 15.062 -6.746 -10.07 1 97.38 79 GLY B CA 1
ATOM 1986 C C . GLY B 1 79 ? 14.078 -6.266 -9.023 1 97.38 79 GLY B C 1
ATOM 1987 O O . GLY B 1 79 ? 14.477 -5.824 -7.945 1 97.38 79 GLY B O 1
ATOM 1988 N N . LYS B 1 80 ? 12.898 -6.453 -9.359 1 98.44 80 LYS B N 1
ATOM 1989 C CA . LYS B 1 80 ? 11.867 -5.98 -8.445 1 98.44 80 LYS B CA 1
ATOM 1990 C C . LYS B 1 80 ? 11.898 -6.754 -7.129 1 98.44 80 LYS B C 1
ATOM 1992 O O . LYS B 1 80 ? 11.914 -7.988 -7.129 1 98.44 80 LYS B O 1
ATOM 1997 N N . GLN B 1 81 ? 12.086 -6.062 -6.016 1 98.62 81 GLN B N 1
ATOM 1998 C CA . GLN B 1 81 ? 11.773 -6.562 -4.68 1 98.62 81 GLN B CA 1
ATOM 1999 C C . GLN B 1 81 ? 10.328 -6.258 -4.301 1 98.62 81 GLN B C 1
ATOM 2001 O O . GLN B 1 81 ? 9.828 -5.164 -4.562 1 98.62 81 GLN B O 1
ATOM 2006 N N . GLU B 1 82 ? 9.625 -7.238 -3.76 1 98.81 82 GLU B N 1
ATOM 2007 C CA . GLU B 1 82 ? 8.211 -6.98 -3.492 1 98.81 82 GLU B CA 1
ATOM 2008 C C . GLU B 1 82 ? 7.793 -7.566 -2.148 1 98.81 82 GLU B C 1
ATOM 2010 O O . GLU B 1 82 ? 8.289 -8.617 -1.737 1 98.81 82 GLU B O 1
ATOM 2015 N N . THR B 1 83 ? 6.973 -6.91 -1.433 1 98.94 83 THR B N 1
ATOM 2016 C CA . THR B 1 83 ? 6.355 -7.328 -0.18 1 98.94 83 THR B CA 1
ATOM 2017 C C . THR B 1 83 ? 4.867 -7.609 -0.382 1 98.94 83 THR B C 1
ATOM 2019 O O . THR B 1 83 ? 4.145 -6.781 -0.937 1 98.94 83 THR B O 1
ATOM 2022 N N . PHE B 1 84 ? 4.438 -8.812 0.012 1 98.94 84 PHE B N 1
ATOM 2023 C CA . PHE B 1 84 ? 3.039 -9.219 -0.035 1 98.94 84 PHE B CA 1
ATOM 2024 C C . PHE B 1 84 ? 2.387 -9.07 1.334 1 98.94 84 PHE B C 1
ATOM 2026 O O . PHE B 1 84 ? 2.938 -9.516 2.342 1 98.94 84 PHE B O 1
ATOM 2033 N N . ARG B 1 85 ? 1.287 -8.5 1.366 1 98.94 85 ARG B N 1
ATOM 2034 C CA . ARG B 1 85 ? 0.464 -8.508 2.57 1 98.94 85 ARG B CA 1
ATOM 2035 C C . ARG B 1 85 ? -0.948 -8.992 2.268 1 98.94 85 ARG B C 1
ATOM 2037 O O . ARG B 1 85 ? -1.639 -8.43 1.418 1 98.94 85 ARG B O 1
ATOM 2044 N N . CYS B 1 86 ? -1.366 -10 2.957 1 98.88 86 CYS B N 1
ATOM 2045 C CA . CYS B 1 86 ? -2.711 -10.531 2.758 1 98.88 86 CYS B CA 1
ATOM 2046 C C . CYS B 1 86 ? -3.752 -9.641 3.42 1 98.88 86 CYS B C 1
ATOM 2048 O O . CYS B 1 86 ? -3.615 -9.281 4.594 1 98.88 86 CYS B O 1
ATOM 2050 N N . ARG B 1 87 ? -4.77 -9.297 2.713 1 98.81 87 ARG B N 1
ATOM 2051 C CA . ARG B 1 87 ? -5.832 -8.43 3.217 1 98.81 87 ARG B CA 1
ATOM 2052 C C . ARG B 1 87 ? -7.105 -9.227 3.482 1 98.81 87 ARG B C 1
ATOM 2054 O O . ARG B 1 87 ? -7.895 -8.867 4.355 1 98.81 87 ARG B O 1
ATOM 2061 N N . TYR B 1 88 ? -7.371 -10.188 2.719 1 98.81 88 TYR B N 1
ATOM 2062 C CA . TYR B 1 88 ? -8.57 -11.008 2.799 1 98.81 88 TYR B CA 1
ATOM 2063 C C . TYR B 1 88 ? -8.297 -12.438 2.348 1 98.81 88 TYR B C 1
ATOM 2065 O O . TYR B 1 88 ? -7.48 -12.664 1.447 1 98.81 88 TYR B O 1
ATOM 2073 N N . GLY B 1 89 ? -8.984 -13.383 2.912 1 98.81 89 GLY B N 1
ATOM 2074 C CA . GLY B 1 89 ? -8.797 -14.781 2.566 1 98.81 89 GLY B CA 1
ATOM 2075 C C . GLY B 1 89 ? -7.477 -15.344 3.055 1 98.81 89 GLY B C 1
ATOM 2076 O O . GLY B 1 89 ? -7.098 -15.141 4.211 1 98.81 89 GLY B O 1
ATOM 2077 N N . LYS B 1 90 ? -6.953 -16.188 2.209 1 98.81 90 LYS B N 1
ATOM 2078 C CA . LYS B 1 90 ? -5.672 -16.844 2.496 1 98.81 90 LYS B CA 1
ATOM 2079 C C . LYS B 1 90 ? -4.859 -17.047 1.219 1 98.81 90 LYS B C 1
ATOM 2081 O O . LYS B 1 90 ? -5.418 -17.375 0.17 1 98.81 90 LYS B O 1
ATOM 2086 N N . VAL B 1 91 ? -3.613 -16.828 1.357 1 98.94 91 VAL B N 1
ATOM 2087 C CA . VAL B 1 91 ? -2.742 -17.078 0.213 1 98.94 91 VAL B CA 1
ATOM 2088 C C . VAL B 1 91 ? -1.551 -17.922 0.646 1 98.94 91 VAL B C 1
ATOM 2090 O O . VAL B 1 91 ? -1 -17.719 1.731 1 98.94 91 VAL B O 1
ATOM 2093 N N . TYR B 1 92 ? -1.283 -18.891 -0.131 1 98.94 92 TYR B N 1
ATOM 2094 C CA . TYR B 1 92 ? -0.088 -19.719 0.022 1 98.94 92 TYR B CA 1
ATOM 2095 C C . TYR B 1 92 ? 1 -19.281 -0.955 1 98.94 92 TYR B C 1
ATOM 2097 O O . TYR B 1 92 ? 0.843 -19.422 -2.17 1 98.94 92 TYR B O 1
ATOM 2105 N N . LEU B 1 93 ? 2.045 -18.781 -0.414 1 98.94 93 LEU B N 1
ATOM 2106 C CA . LEU B 1 93 ? 3.193 -18.328 -1.188 1 98.94 93 LEU B CA 1
ATOM 2107 C C . LEU B 1 93 ? 4.32 -19.344 -1.148 1 98.94 93 LEU B C 1
ATOM 2109 O O . LEU B 1 93 ? 4.641 -19.891 -0.085 1 98.94 93 LEU B O 1
ATOM 2113 N N . TYR B 1 94 ? 4.844 -19.641 -2.271 1 98.94 94 TYR B N 1
ATOM 2114 C CA . TYR B 1 94 ? 5.98 -20.547 -2.379 1 98.94 94 TYR B CA 1
ATOM 2115 C C . TYR B 1 94 ? 7.184 -19.844 -2.996 1 98.94 94 TYR B C 1
ATOM 2117 O O . TYR B 1 94 ? 7.086 -19.266 -4.082 1 98.94 94 TYR B O 1
ATOM 2125 N N . VAL B 1 95 ? 8.273 -19.922 -2.26 1 98.88 95 VAL B N 1
ATOM 2126 C CA . VAL B 1 95 ? 9.484 -19.234 -2.693 1 98.88 95 VAL B CA 1
ATOM 2127 C C . VAL B 1 95 ? 10.672 -20.188 -2.648 1 98.88 95 VAL B C 1
ATOM 2129 O O . VAL B 1 95 ? 10.523 -21.344 -2.256 1 98.88 95 VAL B O 1
ATOM 2132 N N . GLU B 1 96 ? 11.82 -19.719 -3.115 1 98.75 96 GLU B N 1
ATOM 2133 C CA . GLU B 1 96 ? 13.07 -20.453 -2.975 1 98.75 96 GLU B CA 1
ATOM 2134 C C . GLU B 1 96 ? 13.43 -20.672 -1.505 1 98.75 96 GLU B C 1
ATOM 2136 O O . GLU B 1 96 ? 13.156 -19.797 -0.667 1 98.75 96 GLU B O 1
ATOM 2141 N N . GLY B 1 97 ? 14.055 -21.812 -1.206 1 98.38 97 GLY B N 1
ATO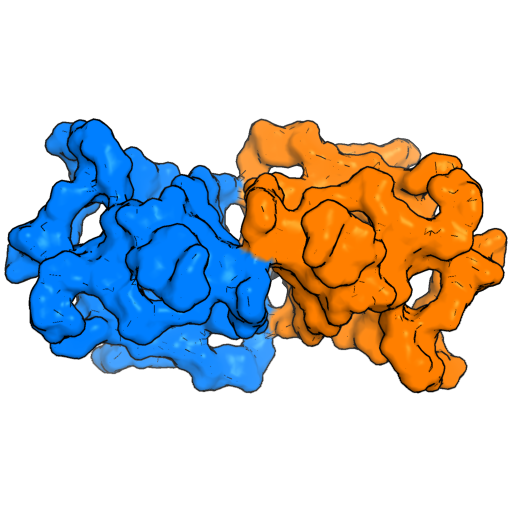M 2142 C CA . GLY B 1 97 ? 14.414 -22.188 0.152 1 98.38 97 GLY B CA 1
ATOM 2143 C C . GLY B 1 97 ? 14.156 -23.656 0.454 1 98.38 97 GLY B C 1
ATOM 2144 O O . GLY B 1 97 ? 14.031 -24.469 -0.462 1 98.38 97 GLY B O 1
ATOM 2145 N N . GLU B 1 98 ? 14.125 -23.953 1.719 1 98.19 98 GLU B N 1
ATOM 2146 C CA . GLU B 1 98 ? 13.898 -25.328 2.135 1 98.19 98 GLU B CA 1
ATOM 2147 C C . GLU B 1 98 ? 12.484 -25.781 1.769 1 98.19 98 GLU B C 1
ATOM 2149 O O . GLU B 1 98 ? 11.508 -25.109 2.086 1 98.19 98 GLU B O 1
ATOM 2154 N N . LYS B 1 99 ? 12.461 -26.906 1.16 1 98 99 LYS B N 1
ATOM 2155 C CA . LYS B 1 99 ? 11.188 -27.438 0.696 1 98 99 LYS B CA 1
ATOM 2156 C C . LYS B 1 99 ? 10.281 -27.797 1.87 1 98 99 LYS B C 1
ATOM 2158 O O . LYS B 1 99 ? 10.719 -28.438 2.83 1 98 99 LYS B O 1
ATOM 2163 N N . THR B 1 100 ? 9.055 -27.359 1.769 1 98.25 100 THR B N 1
ATOM 2164 C CA . THR B 1 100 ? 8.023 -27.828 2.686 1 98.25 100 THR B CA 1
ATOM 2165 C C . THR B 1 100 ? 7.57 -29.25 2.309 1 98.25 100 THR B C 1
ATOM 2167 O O . THR B 1 100 ? 7.062 -29.469 1.206 1 98.25 100 THR B O 1
ATOM 2170 N N . PRO B 1 101 ? 7.715 -30.234 3.152 1 96.69 101 PRO B N 1
ATOM 2171 C CA . PRO B 1 101 ? 7.453 -31.625 2.795 1 96.69 101 PRO B CA 1
ATOM 2172 C C . PRO B 1 101 ? 6.004 -31.875 2.387 1 96.69 101 PRO B C 1
ATOM 2174 O O . PRO B 1 101 ? 5.742 -32.625 1.448 1 96.69 101 PRO B O 1
ATOM 2177 N N . LEU B 1 102 ? 5.078 -31.297 3.117 1 97.06 102 LEU B N 1
ATOM 2178 C CA . LEU B 1 102 ? 3.66 -31.453 2.818 1 97.06 102 LEU B CA 1
ATOM 2179 C C . LEU B 1 102 ? 3.008 -30.109 2.547 1 97.06 102 LEU B C 1
ATOM 2181 O O . LEU B 1 102 ? 2.336 -29.547 3.418 1 97.06 102 LEU B O 1
ATOM 2185 N N . PRO B 1 103 ? 3.205 -29.656 1.323 1 97.94 103 PRO B N 1
ATOM 2186 C CA . PRO B 1 103 ? 2.602 -28.359 1.015 1 97.94 103 PRO B CA 1
ATOM 2187 C C . PRO B 1 103 ? 1.082 -28.359 1.161 1 97.94 103 PRO B C 1
ATOM 2189 O O . PRO B 1 103 ? 0.436 -29.375 0.878 1 97.94 103 PRO B O 1
ATOM 2192 N N . LYS B 1 104 ? 0.529 -27.234 1.519 1 98.19 104 LYS B N 1
ATOM 2193 C CA . LYS B 1 104 ? -0.903 -27.125 1.781 1 98.19 104 LYS B CA 1
ATOM 2194 C C . LYS B 1 104 ? -1.705 -27.188 0.484 1 98.19 104 LYS B C 1
ATOM 2196 O O . LYS B 1 104 ? -2.873 -27.578 0.483 1 98.19 104 LYS B O 1
ATOM 2201 N N . VAL B 1 105 ? -1.081 -26.703 -0.591 1 98.25 105 VAL B N 1
ATOM 2202 C CA . VAL B 1 105 ? -1.742 -26.672 -1.892 1 98.25 105 VAL B CA 1
ATOM 2203 C C . VAL B 1 105 ? -0.771 -27.141 -2.973 1 98.25 105 VAL B C 1
ATOM 2205 O O . VAL B 1 105 ? 0.442 -27.188 -2.748 1 98.25 105 VAL B O 1
ATOM 2208 N N . LEU B 1 106 ? -1.339 -27.531 -4.098 1 98 106 LEU B N 1
ATOM 2209 C CA . LEU B 1 106 ? -0.572 -27.922 -5.277 1 98 106 LEU B CA 1
ATOM 2210 C C . LEU B 1 106 ? -1.03 -27.156 -6.508 1 98 106 LEU B C 1
ATOM 2212 O O . LEU B 1 106 ? -2.225 -26.891 -6.672 1 98 106 LEU B O 1
ATOM 2216 N N . PRO B 1 107 ? -0.053 -26.766 -7.328 1 97.5 107 PRO B N 1
ATOM 2217 C CA . PRO B 1 107 ? -0.504 -26.188 -8.594 1 97.5 107 PRO B CA 1
ATOM 2218 C C . PRO B 1 107 ? -1.285 -27.172 -9.461 1 97.5 107 PRO B C 1
ATOM 2220 O O . PRO B 1 107 ? -1.415 -28.344 -9.102 1 97.5 107 PRO B O 1
ATOM 2223 N N . PRO B 1 108 ? -1.875 -26.625 -10.578 1 96.81 108 PRO B N 1
ATOM 2224 C CA . PRO B 1 108 ? -2.592 -27.562 -11.438 1 96.81 108 PRO B CA 1
ATOM 2225 C C . PRO B 1 108 ? -1.738 -28.766 -11.836 1 96.81 108 PRO B C 1
ATOM 2227 O O . PRO B 1 108 ? -0.57 -28.609 -12.195 1 96.81 108 PRO B O 1
ATOM 2230 N N . GLN B 1 109 ? -2.348 -29.906 -11.781 1 96.62 109 GLN B N 1
ATOM 2231 C CA . GLN B 1 109 ? -1.619 -31.141 -12 1 96.62 109 GLN B CA 1
ATOM 2232 C C . GLN B 1 109 ? -0.921 -31.141 -13.359 1 96.62 109 GLN B C 1
ATOM 2234 O O . GLN B 1 109 ? 0.241 -31.531 -13.461 1 96.62 109 GLN B O 1
ATOM 2239 N N . GLU B 1 110 ? -1.633 -30.656 -14.352 1 96.44 110 GLU B N 1
ATOM 2240 C CA . GLU B 1 110 ? -1.134 -30.703 -15.727 1 96.44 110 GLU B CA 1
ATOM 2241 C C . GLU B 1 110 ? 0.019 -29.734 -15.93 1 96.44 110 GLU B C 1
ATOM 2243 O O . GLU B 1 110 ? 0.722 -29.797 -16.938 1 96.44 110 GLU B O 1
ATOM 2248 N N . ASP B 1 111 ? 0.271 -28.844 -14.914 1 97.12 111 ASP B N 1
ATOM 2249 C CA . ASP B 1 111 ? 1.312 -27.828 -15.047 1 97.12 111 ASP B CA 1
ATOM 2250 C C . ASP B 1 111 ? 2.416 -28.047 -14.008 1 97.12 111 ASP B C 1
ATOM 2252 O O . ASP B 1 111 ? 3.334 -27.234 -13.898 1 97.12 111 ASP B O 1
ATOM 2256 N N . ARG B 1 112 ? 2.396 -29.016 -13.266 1 97.25 112 ARG B N 1
ATOM 2257 C CA . ARG B 1 112 ? 3.186 -29.156 -12.039 1 97.25 112 ARG B CA 1
ATOM 2258 C C . ARG B 1 112 ? 4.68 -29.094 -12.344 1 97.25 112 ARG B C 1
ATOM 2260 O O . ARG B 1 112 ? 5.465 -28.609 -11.531 1 97.25 112 ARG B O 1
ATOM 2267 N N . GLU B 1 113 ? 5.07 -29.578 -13.523 1 97.5 113 GLU B N 1
ATOM 2268 C CA . GLU B 1 113 ? 6.484 -29.625 -13.883 1 97.5 113 GLU B CA 1
ATOM 2269 C C . GLU B 1 113 ? 7.066 -28.203 -13.992 1 97.5 113 GLU B C 1
ATOM 2271 O O . GLU B 1 113 ? 8.281 -28.031 -13.953 1 97.5 113 GLU B O 1
ATOM 2276 N N . HIS B 1 114 ? 6.16 -27.203 -14.102 1 98.5 114 HIS B N 1
ATOM 2277 C CA . HIS B 1 114 ? 6.605 -25.828 -14.281 1 98.5 114 HIS B CA 1
ATOM 2278 C C . HIS B 1 114 ? 6.691 -25.094 -12.953 1 98.5 114 HIS B C 1
ATOM 2280 O O . HIS B 1 114 ? 6.887 -23.875 -12.922 1 98.5 114 HIS B O 1
ATOM 2286 N N . TYR B 1 115 ? 6.535 -25.75 -11.883 1 98.75 115 TYR B N 1
ATOM 2287 C CA . TYR B 1 115 ? 6.672 -25.219 -10.531 1 98.75 115 TYR B CA 1
ATOM 2288 C C . TYR B 1 115 ? 7.812 -25.906 -9.789 1 98.75 115 TYR B C 1
ATOM 2290 O O . TYR B 1 115 ? 7.801 -27.125 -9.617 1 98.75 115 TYR B O 1
ATOM 2298 N N . THR B 1 116 ? 8.805 -25.062 -9.328 1 98.75 116 THR B N 1
ATOM 2299 C CA . THR B 1 116 ? 10.055 -25.688 -8.906 1 98.75 116 THR B CA 1
ATOM 2300 C C . THR B 1 116 ? 10.43 -25.25 -7.492 1 98.75 116 THR B C 1
ATOM 2302 O O . THR B 1 116 ? 11.328 -25.828 -6.875 1 98.75 116 THR B O 1
ATOM 2305 N N . VAL B 1 117 ? 9.8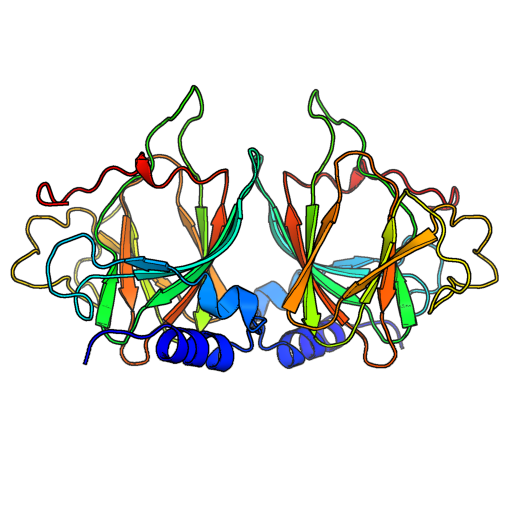44 -24.25 -6.898 1 98.88 117 VAL B N 1
ATOM 2306 C CA . VAL B 1 117 ? 10.172 -23.812 -5.551 1 98.88 117 VAL B CA 1
ATOM 2307 C C . VAL B 1 117 ? 9.031 -24.156 -4.598 1 98.88 117 VAL B C 1
ATOM 2309 O O . VAL B 1 117 ? 7.855 -24.094 -4.977 1 98.88 117 VAL B O 1
ATOM 2312 N N . TRP B 1 118 ? 9.383 -24.469 -3.281 1 98.75 118 TRP B N 1
ATOM 2313 C CA . TRP B 1 118 ? 8.375 -25.141 -2.465 1 98.75 118 TRP B CA 1
ATOM 2314 C C . TRP B 1 118 ? 8.477 -24.703 -1.007 1 98.75 118 TRP B C 1
ATOM 2316 O O . TRP B 1 118 ? 7.895 -25.328 -0.122 1 98.75 118 TRP B O 1
ATOM 2326 N N . HIS B 1 119 ? 9.336 -23.703 -0.736 1 98.81 119 HIS B N 1
ATOM 2327 C CA . HIS B 1 119 ? 9.273 -23.141 0.611 1 98.81 119 HIS B CA 1
ATOM 2328 C C . HIS B 1 119 ? 7.98 -22.375 0.834 1 98.81 119 HIS B C 1
ATOM 2330 O O . HIS B 1 119 ? 7.762 -21.328 0.221 1 98.81 119 HIS B O 1
ATOM 2336 N N . GLU B 1 120 ? 7.191 -22.875 1.723 1 98.88 120 GLU B N 1
ATOM 2337 C CA . GLU B 1 120 ? 5.82 -22.391 1.873 1 98.88 120 GLU B CA 1
ATOM 2338 C C . GLU B 1 120 ? 5.734 -21.281 2.926 1 98.88 120 GLU B C 1
ATOM 2340 O O . GLU B 1 120 ? 6.324 -21.406 4.004 1 98.88 120 GLU B O 1
ATOM 2345 N N . ILE B 1 121 ? 5.102 -20.25 2.609 1 98.75 121 ILE B N 1
ATOM 2346 C CA . ILE B 1 121 ? 4.676 -19.203 3.525 1 98.75 121 ILE B CA 1
ATOM 2347 C C . ILE B 1 121 ? 3.158 -19.047 3.467 1 98.75 121 ILE B C 1
ATOM 2349 O O . ILE B 1 121 ? 2.596 -18.781 2.4 1 98.75 121 ILE B O 1
ATOM 2353 N N . GLU B 1 122 ? 2.504 -19.219 4.562 1 98.75 122 GLU B N 1
ATOM 2354 C CA . GLU B 1 122 ? 1.061 -19.016 4.648 1 98.75 122 GLU B CA 1
ATOM 2355 C C . GLU B 1 122 ? 0.728 -17.625 5.172 1 98.75 122 GLU B C 1
ATOM 2357 O O . GLU B 1 122 ? 1.205 -17.219 6.234 1 98.75 122 GLU B O 1
ATOM 2362 N N . LEU B 1 123 ? -0.082 -16.984 4.422 1 98.75 123 LEU B N 1
ATOM 2363 C CA . LEU B 1 123 ? -0.455 -15.641 4.836 1 98.75 123 LEU B CA 1
ATOM 2364 C C . LEU B 1 123 ? -1.965 -15.523 5.016 1 98.75 123 LEU B C 1
ATOM 2366 O O . LEU B 1 123 ? -2.725 -15.734 4.066 1 98.75 123 LEU B O 1
ATOM 2370 N N . GLU B 1 124 ? -2.35 -15.227 6.152 1 98.44 124 GLU B N 1
ATOM 2371 C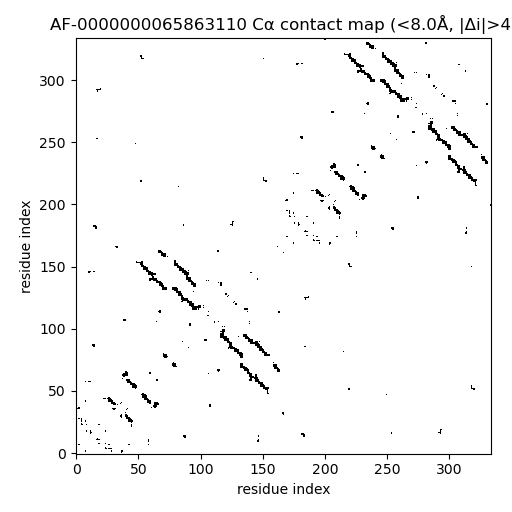 CA . GLU B 1 124 ? -3.703 -14.789 6.477 1 98.44 124 GLU B CA 1
ATOM 2372 C C . GLU B 1 124 ? -3.771 -13.266 6.617 1 98.44 124 GLU B C 1
ATOM 2374 O O . GLU B 1 124 ? -2.744 -12.594 6.574 1 98.44 124 GLU B O 1
ATOM 2379 N N . PRO B 1 125 ? -5.016 -12.727 6.691 1 98.5 125 PRO B N 1
ATOM 2380 C CA . PRO B 1 125 ? -5.074 -11.266 6.793 1 98.5 125 PRO B CA 1
ATOM 2381 C C . PRO B 1 125 ? -4.156 -10.719 7.883 1 98.5 125 PRO B C 1
ATOM 2383 O O . PRO B 1 125 ? -4.203 -11.18 9.023 1 98.5 125 PRO B O 1
ATOM 2386 N N . GLY B 1 126 ? -3.377 -9.75 7.48 1 98.12 126 GLY B N 1
ATOM 2387 C CA . GLY B 1 126 ? -2.377 -9.203 8.383 1 98.12 126 GLY B CA 1
ATOM 2388 C C . GLY B 1 126 ? -1 -9.812 8.188 1 98.12 126 GLY B C 1
ATOM 2389 O O . GLY B 1 126 ? 0.003 -9.242 8.625 1 98.12 126 GLY B O 1
ATOM 2390 N N . GLY B 1 127 ? -0.959 -10.977 7.578 1 98.5 127 GLY B N 1
ATOM 2391 C CA . GLY B 1 127 ? 0.32 -11.602 7.285 1 98.5 127 GLY B CA 1
ATOM 2392 C C . GLY B 1 127 ? 1.058 -10.945 6.137 1 98.5 127 GLY B C 1
ATOM 2393 O O . GLY B 1 127 ? 0.435 -10.453 5.191 1 98.5 127 GLY B O 1
ATOM 2394 N N . GLN B 1 128 ? 2.379 -10.969 6.258 1 98.75 128 GLN B N 1
ATOM 2395 C CA . GLN B 1 128 ? 3.207 -10.25 5.293 1 98.75 128 GLN B CA 1
ATOM 2396 C C . GLN B 1 128 ? 4.523 -10.977 5.043 1 98.75 128 GLN B C 1
ATOM 2398 O O . GLN B 1 128 ? 5.051 -11.641 5.938 1 98.75 128 GLN B O 1
ATOM 2403 N N . TYR B 1 129 ? 4.988 -10.875 3.805 1 98.88 129 TYR B N 1
ATOM 2404 C CA . TYR B 1 129 ? 6.277 -11.453 3.451 1 98.88 129 TYR B CA 1
ATOM 2405 C C . TYR B 1 129 ? 6.949 -10.656 2.342 1 98.88 129 TYR B C 1
ATOM 2407 O O . TYR B 1 129 ? 6.293 -10.227 1.39 1 98.88 129 TYR B O 1
ATOM 2415 N N . THR B 1 130 ? 8.258 -10.469 2.449 1 98.88 130 THR B N 1
ATOM 2416 C CA . THR B 1 130 ? 9.039 -9.781 1.426 1 98.88 130 THR B CA 1
ATOM 2417 C C . THR B 1 130 ? 9.82 -10.789 0.583 1 98.88 130 THR B C 1
ATOM 2419 O O . THR B 1 130 ? 10.578 -11.602 1.121 1 98.88 130 THR B O 1
ATOM 2422 N N . ILE B 1 131 ? 9.625 -10.695 -0.68 1 98.81 131 ILE B N 1
ATOM 2423 C CA . ILE B 1 131 ? 10.32 -11.539 -1.644 1 98.81 131 ILE B CA 1
ATOM 2424 C C . ILE B 1 131 ? 11.547 -10.805 -2.182 1 98.81 131 ILE B C 1
ATOM 2426 O O . ILE B 1 131 ? 11.422 -9.742 -2.795 1 98.81 131 ILE B O 1
ATOM 2430 N N . PRO B 1 132 ? 12.734 -11.367 -2.02 1 98.25 132 PRO B N 1
ATOM 2431 C CA . PRO B 1 132 ? 13.938 -10.711 -2.529 1 98.25 132 PRO B CA 1
ATOM 2432 C C . PRO B 1 132 ? 13.961 -10.625 -4.055 1 98.25 132 PRO B C 1
ATOM 2434 O O . PRO B 1 132 ? 13.25 -11.375 -4.73 1 98.25 132 PRO B O 1
ATOM 2437 N N . PRO B 1 133 ? 14.766 -9.703 -4.562 1 98.19 133 PRO B N 1
ATOM 2438 C CA . PRO B 1 133 ? 14.891 -9.602 -6.016 1 98.19 133 PRO B CA 1
ATOM 2439 C C . PRO B 1 133 ? 15.344 -10.914 -6.66 1 98.19 133 PRO B C 1
ATOM 2441 O O . PRO B 1 133 ? 16.125 -11.656 -6.066 1 98.19 133 PRO B O 1
ATOM 2444 N N . ASN B 1 134 ? 14.805 -11.117 -7.859 1 98.38 134 ASN B N 1
ATOM 2445 C CA . ASN B 1 134 ? 15.227 -12.219 -8.719 1 98.38 134 ASN B CA 1
ATOM 2446 C C . ASN B 1 134 ? 14.953 -13.57 -8.062 1 98.38 134 ASN B C 1
ATOM 2448 O O . ASN B 1 134 ? 15.68 -14.539 -8.312 1 98.38 134 ASN B O 1
ATOM 2452 N N . THR B 1 135 ? 14.008 -13.688 -7.262 1 98.75 135 THR B N 1
ATOM 2453 C CA . THR B 1 135 ? 13.656 -14.898 -6.535 1 98.75 135 THR B CA 1
ATOM 2454 C C . THR B 1 135 ? 12.414 -15.555 -7.141 1 98.75 135 THR B C 1
ATOM 2456 O O . THR B 1 135 ? 11.375 -14.914 -7.273 1 98.75 135 THR B O 1
ATOM 2459 N N . LYS B 1 136 ? 12.539 -16.797 -7.523 1 98.88 136 LYS B N 1
ATOM 2460 C CA . LYS B 1 136 ? 11.367 -17.516 -8.008 1 98.88 136 LYS B CA 1
ATOM 2461 C C . LYS B 1 136 ? 10.289 -17.594 -6.934 1 98.88 136 LYS B C 1
ATOM 2463 O O . LYS B 1 136 ? 10.594 -17.828 -5.762 1 98.88 136 LYS B O 1
ATOM 2468 N N . HIS B 1 137 ? 9.078 -17.422 -7.383 1 98.94 137 HIS B N 1
ATOM 2469 C CA . HIS B 1 137 ? 7.953 -17.578 -6.469 1 98.94 137 HIS B CA 1
ATOM 2470 C C . HIS B 1 137 ? 6.656 -17.828 -7.23 1 98.94 137 HIS B C 1
ATOM 2472 O O . HIS B 1 137 ? 6.547 -17.484 -8.414 1 98.94 137 HIS B O 1
ATOM 2478 N N . TRP B 1 138 ? 5.727 -18.453 -6.648 1 98.94 138 TRP B N 1
ATOM 2479 C CA . TRP B 1 138 ? 4.34 -18.609 -7.074 1 98.94 138 TRP B CA 1
ATOM 2480 C C . TRP B 1 138 ? 3.398 -18.625 -5.875 1 98.94 138 TRP B C 1
ATOM 2482 O O . TRP B 1 138 ? 3.848 -18.703 -4.73 1 98.94 138 TRP B O 1
ATOM 2492 N N . PHE B 1 139 ? 2.123 -18.453 -6.102 1 98.94 139 PHE B N 1
ATOM 2493 C CA . PHE B 1 139 ? 1.194 -18.406 -4.98 1 98.94 139 PHE B CA 1
ATOM 2494 C C . PHE B 1 139 ? -0.206 -18.812 -5.418 1 98.94 139 PHE B C 1
ATOM 2496 O O . PHE B 1 139 ? -0.533 -18.766 -6.605 1 98.94 139 PHE B O 1
ATOM 2503 N N . GLN B 1 140 ? -0.967 -19.25 -4.52 1 98.94 140 GLN B N 1
ATOM 2504 C CA . GLN B 1 140 ? -2.309 -19.781 -4.734 1 98.94 140 GLN B CA 1
ATOM 2505 C C . GLN B 1 140 ? -3.254 -19.359 -3.613 1 98.94 140 GLN B C 1
ATOM 2507 O O . GLN B 1 140 ? -2.873 -19.359 -2.441 1 98.94 140 GLN B O 1
ATOM 2512 N N . ALA B 1 141 ? -4.445 -19.047 -4.047 1 98.88 141 ALA B N 1
ATOM 2513 C CA . ALA B 1 141 ? -5.438 -18.641 -3.049 1 98.88 141 ALA B CA 1
ATOM 2514 C C . ALA B 1 141 ? -6.043 -19.875 -2.367 1 98.88 141 ALA B C 1
ATOM 2516 O O . ALA B 1 141 ? -6.152 -20.938 -2.973 1 98.88 141 ALA B O 1
ATOM 2517 N N . GLY B 1 142 ? -6.469 -19.688 -1.123 1 98.75 142 GLY B N 1
ATOM 2518 C CA . GLY B 1 142 ? -7.273 -20.672 -0.429 1 98.75 142 GLY B CA 1
ATOM 2519 C C . GLY B 1 142 ? -8.695 -20.75 -0.946 1 98.75 142 GLY B C 1
ATOM 2520 O O . GLY B 1 142 ? -9.008 -20.234 -2.018 1 98.75 142 GLY B O 1
ATOM 2521 N N . GLU B 1 143 ? -9.562 -21.359 -0.141 1 98.31 143 GLU B N 1
ATOM 2522 C CA . GLU B 1 143 ? -10.914 -21.719 -0.575 1 98.31 143 GLU B CA 1
ATOM 2523 C C . GLU B 1 143 ? -11.789 -20.469 -0.711 1 98.31 143 GLU B C 1
ATOM 2525 O O . GLU B 1 143 ? -12.75 -20.469 -1.488 1 98.31 143 GLU B O 1
ATOM 2530 N N . GLU B 1 144 ? -11.477 -19.422 -0.09 1 98.38 144 GLU B N 1
ATOM 2531 C CA . GLU B 1 144 ? -12.305 -18.219 -0.148 1 98.38 144 GLU B CA 1
ATOM 2532 C C . GLU B 1 144 ? -11.719 -17.188 -1.115 1 98.38 144 GLU B C 1
ATOM 2534 O O . GLU B 1 144 ? -12.266 -16.094 -1.267 1 98.38 144 GLU B O 1
ATOM 2539 N N . GLY B 1 145 ? -10.648 -17.531 -1.752 1 98.81 145 GLY B N 1
ATOM 2540 C CA . GLY B 1 145 ? -9.906 -16.531 -2.5 1 98.81 145 GLY B CA 1
ATOM 2541 C C . GLY B 1 145 ? -9 -15.68 -1.627 1 98.81 145 GLY B C 1
ATOM 2542 O O . GLY B 1 145 ? -8.812 -15.977 -0.446 1 98.81 145 GLY B O 1
ATOM 2543 N N . ALA B 1 146 ? -8.422 -14.703 -2.271 1 98.94 146 ALA B N 1
ATOM 2544 C CA . ALA B 1 146 ? -7.516 -13.844 -1.511 1 98.94 146 ALA B CA 1
ATOM 2545 C C . ALA B 1 146 ? -7.395 -12.469 -2.162 1 98.94 146 ALA B C 1
ATOM 2547 O O . ALA B 1 146 ? -7.496 -12.336 -3.383 1 98.94 146 ALA B O 1
ATOM 2548 N N . VAL B 1 147 ? -7.285 -11.445 -1.363 1 98.94 147 VAL B N 1
ATOM 2549 C CA . VAL B 1 147 ? -6.824 -10.117 -1.753 1 98.94 147 VAL B CA 1
ATOM 2550 C C . VAL B 1 147 ? -5.461 -9.836 -1.126 1 98.94 147 VAL B C 1
ATOM 2552 O O . VAL B 1 147 ? -5.281 -10.008 0.083 1 98.94 147 VAL B O 1
ATOM 2555 N N . VAL B 1 148 ? -4.469 -9.492 -1.967 1 98.94 148 VAL B N 1
ATOM 2556 C CA . VAL B 1 148 ? -3.098 -9.289 -1.515 1 98.94 148 VAL B CA 1
ATOM 2557 C C . VAL B 1 148 ? -2.59 -7.93 -1.999 1 98.94 148 VAL B C 1
ATOM 2559 O O . VAL B 1 148 ? -2.664 -7.621 -3.191 1 98.94 148 VAL B O 1
ATOM 2562 N N . THR B 1 149 ? -2.137 -7.117 -1.073 1 98.94 149 THR B N 1
ATOM 2563 C CA . THR B 1 149 ? -1.435 -5.898 -1.461 1 98.94 149 THR B CA 1
ATOM 2564 C C . THR B 1 149 ? 0.029 -6.195 -1.777 1 98.94 149 THR B C 1
ATOM 2566 O O . THR B 1 149 ? 0.718 -6.848 -0.994 1 98.94 149 THR B O 1
ATOM 2569 N N . GLU B 1 150 ? 0.448 -5.797 -2.908 1 98.94 150 GLU B N 1
ATOM 2570 C CA . GLU B 1 150 ? 1.86 -5.832 -3.273 1 98.94 150 GLU B CA 1
ATOM 2571 C C . GLU B 1 150 ? 2.496 -4.449 -3.164 1 98.94 150 GLU B C 1
ATOM 2573 O O . GLU B 1 150 ? 2.041 -3.5 -3.803 1 98.94 150 GLU B O 1
ATOM 2578 N N . MET B 1 151 ? 3.447 -4.305 -2.324 1 98.94 151 MET B N 1
ATOM 2579 C CA . MET B 1 151 ? 4.324 -3.143 -2.229 1 98.94 151 MET B CA 1
ATOM 2580 C C . MET B 1 151 ? 5.715 -3.463 -2.764 1 98.94 151 MET B C 1
ATOM 2582 O O . MET B 1 151 ? 6.363 -4.402 -2.297 1 98.94 151 MET B O 1
ATOM 2586 N N . SER B 1 152 ? 6.148 -2.633 -3.73 1 98.88 152 SER B N 1
ATOM 2587 C CA . SER B 1 152 ? 7.391 -3.09 -4.352 1 98.88 152 SER B CA 1
ATOM 2588 C C . SER B 1 152 ? 8.195 -1.919 -4.906 1 98.88 152 SER B C 1
ATOM 2590 O O . SER B 1 152 ? 7.723 -0.78 -4.906 1 98.88 152 SER B O 1
ATOM 2592 N N . SER B 1 153 ? 9.445 -2.262 -5.273 1 98.5 153 SER B N 1
ATOM 2593 C CA . SER B 1 153 ? 10.164 -1.396 -6.199 1 98.5 153 SER B CA 1
ATOM 2594 C C . SER B 1 153 ? 9.5 -1.381 -7.57 1 98.5 153 SER B C 1
ATOM 2596 O O . SER B 1 153 ? 8.461 -2.012 -7.77 1 98.5 153 SER B O 1
ATOM 2598 N N . THR B 1 154 ? 10.023 -0.627 -8.469 1 98.06 154 THR B N 1
ATOM 2599 C CA . THR B 1 154 ? 9.414 -0.405 -9.773 1 98.06 154 THR B CA 1
ATOM 2600 C C . THR B 1 154 ? 9.055 -1.731 -10.438 1 98.06 154 THR B C 1
ATOM 2602 O O . THR B 1 154 ? 9.836 -2.682 -10.391 1 98.06 154 THR B O 1
ATOM 2605 N N . SER B 1 155 ? 7.887 -1.767 -10.984 1 97.81 155 SER B N 1
ATOM 2606 C CA . SER B 1 155 ? 7.406 -2.961 -11.672 1 97.81 155 SER B CA 1
ATOM 2607 C C . SER B 1 155 ? 7.543 -2.816 -13.188 1 97.81 155 SER B C 1
ATOM 2609 O O . SER B 1 155 ? 7.09 -1.827 -13.766 1 97.81 155 SER B O 1
ATOM 2611 N N . THR B 1 156 ? 8.227 -3.744 -13.781 1 96.5 156 THR B N 1
ATOM 2612 C CA . THR B 1 156 ? 8.289 -3.896 -15.234 1 96.5 156 THR B CA 1
ATOM 2613 C C . THR B 1 156 ? 7.805 -5.277 -15.656 1 96.5 156 THR B C 1
ATOM 2615 O O . THR B 1 156 ? 8.602 -6.117 -16.094 1 96.5 156 THR B O 1
ATOM 2618 N N . ASP B 1 157 ? 6.547 -5.488 -15.633 1 94.19 157 ASP B N 1
ATOM 2619 C CA . ASP B 1 157 ? 5.898 -6.785 -15.781 1 94.19 157 ASP B CA 1
ATOM 2620 C C . ASP B 1 157 ? 6.367 -7.496 -17.047 1 94.19 157 ASP B C 1
ATOM 2622 O O . ASP B 1 157 ? 6.477 -8.727 -17.078 1 94.19 157 ASP B O 1
ATOM 2626 N N . LYS B 1 158 ? 6.684 -6.746 -18.078 1 95 158 LYS B N 1
ATOM 2627 C CA . LYS B 1 158 ? 7.078 -7.332 -19.359 1 95 158 LYS B CA 1
ATOM 2628 C C . LYS B 1 158 ? 8.414 -8.062 -19.234 1 95 158 LYS B C 1
ATOM 2630 O O . LYS B 1 158 ? 8.758 -8.883 -20.094 1 95 158 LYS B O 1
ATOM 2635 N N . HIS B 1 159 ? 9.102 -7.816 -18.188 1 97.25 159 HIS B N 1
ATOM 2636 C CA . HIS B 1 159 ? 10.422 -8.422 -18.031 1 97.25 159 HIS B CA 1
ATOM 2637 C C . HIS B 1 159 ? 10.367 -9.641 -17.125 1 97.25 159 HIS B C 1
ATOM 2639 O O . HIS B 1 159 ? 11.383 -10.312 -16.906 1 97.25 159 HIS B O 1
ATOM 2645 N N . ASP B 1 160 ? 9.188 -9.875 -16.5 1 97.81 160 ASP B N 1
ATOM 2646 C CA . ASP B 1 160 ? 9.07 -11.062 -15.664 1 97.81 160 ASP B CA 1
ATOM 2647 C C . ASP B 1 160 ? 9.422 -12.32 -16.453 1 97.81 160 ASP B C 1
ATOM 2649 O O . ASP B 1 160 ? 9.078 -12.445 -17.625 1 97.81 160 ASP B O 1
ATOM 2653 N N . ILE B 1 161 ? 10.133 -13.227 -15.82 1 98.56 161 ILE B N 1
ATOM 2654 C CA . ILE B 1 161 ? 10.477 -14.5 -16.438 1 98.56 161 ILE B CA 1
ATOM 2655 C C . ILE B 1 161 ? 9.688 -15.625 -15.773 1 98.56 161 ILE B C 1
ATOM 2657 O O . ILE B 1 161 ? 9.883 -15.914 -14.594 1 98.56 161 ILE B O 1
ATOM 2661 N N . PHE B 1 162 ? 8.867 -16.266 -16.562 1 98.75 162 PHE B N 1
ATOM 2662 C CA . PHE B 1 162 ? 8.047 -17.375 -16.078 1 98.75 162 PHE B CA 1
ATOM 2663 C C . PHE B 1 162 ? 8.75 -18.703 -16.297 1 98.75 162 PHE B C 1
ATOM 2665 O O . PHE B 1 162 ? 9.414 -18.906 -17.312 1 98.75 162 PHE B O 1
ATOM 2672 N N . THR B 1 163 ? 8.578 -19.578 -15.344 1 98.81 163 THR B N 1
ATOM 2673 C CA . THR B 1 163 ? 9.164 -20.906 -15.453 1 98.81 163 THR B CA 1
ATOM 2674 C C . THR B 1 163 ? 8.469 -21.734 -16.531 1 98.81 163 THR B C 1
ATOM 2676 O O . THR B 1 163 ? 9.102 -22.531 -17.219 1 98.81 163 THR B O 1
ATOM 2679 N N . ASP B 1 164 ? 7.168 -21.562 -16.625 1 98.62 164 ASP B N 1
ATOM 2680 C CA . ASP B 1 164 ? 6.391 -22.203 -17.688 1 98.62 164 ASP B CA 1
ATOM 2681 C C . ASP B 1 164 ? 6.723 -21.594 -19.047 1 98.62 164 ASP B C 1
ATOM 2683 O O . ASP B 1 164 ? 6.434 -20.422 -19.297 1 98.62 164 ASP B O 1
ATOM 2687 N N . PRO B 1 165 ? 7.316 -22.344 -19.969 1 98 165 PRO B N 1
ATOM 2688 C CA . PRO B 1 165 ? 7.758 -21.812 -21.25 1 98 165 PRO B CA 1
ATOM 2689 C C . PRO B 1 165 ? 6.594 -21.453 -22.172 1 98 165 PRO B C 1
ATOM 2691 O O . PRO B 1 165 ? 6.785 -20.797 -23.203 1 98 165 PRO B O 1
ATOM 2694 N N . ARG B 1 166 ? 5.441 -21.906 -21.875 1 97.31 166 ARG B N 1
ATOM 2695 C CA . ARG B 1 166 ? 4.281 -21.594 -22.703 1 97.31 166 ARG B CA 1
ATOM 2696 C C . ARG B 1 166 ? 3.867 -20.141 -22.516 1 97.31 166 ARG B C 1
ATOM 2698 O O . ARG B 1 166 ? 3.111 -19.594 -23.328 1 97.31 166 ARG B O 1
ATOM 2705 N N . ILE B 1 167 ? 4.281 -19.594 -21.391 1 97.31 167 ILE B N 1
ATOM 2706 C CA . ILE B 1 167 ? 3.908 -18.219 -21.062 1 97.31 167 ILE B CA 1
ATOM 2707 C C . ILE B 1 167 ? 4.891 -17.25 -21.734 1 97.31 167 ILE B C 1
ATOM 2709 O O . ILE B 1 167 ? 6.105 -17.375 -21.547 1 97.31 167 ILE B O 1
#

Solvent-accessible surface area (backbone atoms only — not comparable to full-atom values): 17268 Å² total; per-residue (Å²): 132,81,89,48,56,67,61,55,48,52,51,37,47,74,31,43,45,60,69,44,73,74,52,47,72,59,45,42,81,40,34,67,83,68,84,39,51,67,53,34,21,42,32,35,35,76,78,45,70,47,94,45,20,24,34,33,44,35,40,28,52,52,55,9,23,38,72,32,29,26,29,48,60,52,96,91,38,70,28,40,32,39,31,42,32,26,50,28,52,26,38,42,37,22,25,70,67,68,66,44,91,76,62,92,71,75,71,60,76,95,51,42,90,38,55,88,53,42,18,70,44,81,26,40,56,43,27,68,49,75,46,61,47,49,42,48,33,31,37,32,19,34,83,80,4,24,31,34,40,37,44,22,26,36,74,59,76,88,59,50,47,53,60,39,79,86,87,131,79,88,48,57,66,62,52,48,52,50,36,46,74,32,42,46,60,68,44,76,72,50,46,72,60,46,42,80,42,35,67,82,69,87,39,49,67,53,34,21,43,32,37,36,75,78,44,72,45,95,44,21,23,34,35,44,34,38,31,52,52,56,9,24,37,73,32,27,25,28,46,62,50,97,92,38,69,27,39,33,39,31,42,31,26,51,27,54,25,38,42,36,22,25,70,67,69,65,44,90,75,62,92,71,75,69,59,77,95,49,40,91,38,56,89,53,42,18,71,45,79,25,40,56,42,28,70,50,73,46,60,48,50,42,50,32,31,37,31,18,33,86,80,5,24,32,34,39,38,43,22,27,37,75,59,76,90,61,49,46,53,60,38,80,86,88